Protein AF-A0A2G6IDC6-F1 (afdb_monomer_lite)

Secondary structure (DSSP, 8-state):
-PPSSS-EEEE-TTEEE-S-GGG----TTS--EE----S-SPPPPTTS--HHHHHHHHHHHTT--TGGG--TTSPTT-GGGS---EEEEEEES-HHHHHHHHHHHHHHHHHS--GGGTTS--TTTHHHHHHHHHHHTTT--S--GGGHHHHTTSEEE-SSHHHHHHHS-HHHHHHHHHHH-SHHHHHHHTTSHHHIIIIIT-HHHHHHHTS-TTS--SSHHHHHHHHHHTT----

Radius of gyration: 19.51 Å; chains: 1; bounding box: 49×38×52 Å

pLDDT: mean 95.71, std 2.71, range [77.38, 98.62]

Foldseek 3Di:
DDDWQAKDKDAPPLKFFLADPVQQDDPQLAKAAAPPDDCPDDDDDPPADAPLRQQVQLCVVVVFDQVVQADPVDDPSDNVRGAFHDVRMMIHRTPVLLVVQLVVSLCCCVPPNDPSCPPGDCPPPSSRSSVQSSSRVSVHHYDDPSCVCCPNRRMDNQPFLLLCLQAPDPSRVVRVLVVCPDPVNVVVQCVAPLSVCVRVVVVSVVSNVVDDRVDGDPDSVVSQVVCVVVVNGDD

Sequence (235 aa):
ALPEGVPFVFFDTDTVVTGPLSQVAFDFDRPSASMRRENTWPEIELYGPGYGEIWKSLYDKFGLDYAASLDLSQPDEYWQRYMYFNAGWFFGACPRAFGRRFLDYARAIDEDRPEPLICQQIYPWLDQIALPLVISSFGGGRPGPELDGLDGDITCHWRILPLAYARESDRVIKVIEQAAAPNRIKKILKEYEPMLRMIYQKRGRKVRALFDRNALPRRERMIRNRIKSEGFWMR

Structure (mmCIF, N/CA/C/O backbone):
data_AF-A0A2G6IDC6-F1
#
_entry.id   AF-A0A2G6IDC6-F1
#
loop_
_atom_site.group_PDB
_atom_site.id
_atom_site.type_symbol
_atom_site.label_atom_id
_atom_site.label_alt_id
_atom_site.label_comp_id
_atom_site.label_asym_id
_atom_site.label_entity_id
_atom_site.label_seq_id
_atom_site.pdbx_PDB_ins_code
_atom_site.Cartn_x
_atom_site.Cartn_y
_atom_site.Cartn_z
_atom_site.occupancy
_atom_site.B_iso_or_equiv
_atom_site.auth_seq_id
_atom_site.auth_comp_id
_atom_site.auth_asym_id
_atom_site.auth_atom_id
_atom_site.pdbx_PDB_model_num
ATOM 1 N N . ALA A 1 1 ? -19.301 7.005 -10.329 1.00 77.38 1 ALA A N 1
ATOM 2 C CA . ALA A 1 1 ? -19.084 6.640 -8.913 1.00 77.38 1 ALA A CA 1
ATOM 3 C C . ALA A 1 1 ? -19.071 5.120 -8.796 1.00 77.38 1 ALA A C 1
ATOM 5 O O . ALA A 1 1 ? -19.694 4.478 -9.635 1.00 77.38 1 ALA A O 1
ATOM 6 N N . LEU A 1 2 ? -18.350 4.555 -7.822 1.00 89.31 2 LEU A N 1
ATOM 7 C CA . LEU A 1 2 ? -18.349 3.106 -7.584 1.00 89.31 2 LEU A CA 1
ATOM 8 C C . LEU A 1 2 ? -19.718 2.635 -7.043 1.00 89.31 2 LEU A C 1
ATOM 10 O O . LEU A 1 2 ? -20.395 3.425 -6.376 1.00 89.31 2 LEU A O 1
ATOM 14 N N . PRO A 1 3 ? -20.134 1.390 -7.341 1.00 93.50 3 PRO A N 1
ATOM 15 C CA . PRO A 1 3 ? -21.414 0.827 -6.901 1.00 93.50 3 PRO A CA 1
ATOM 16 C C . PRO A 1 3 ? -21.541 0.752 -5.372 1.00 93.50 3 PRO A C 1
ATOM 18 O O . PRO A 1 3 ? -20.564 0.541 -4.660 1.00 93.50 3 PRO A O 1
ATOM 21 N N . GLU A 1 4 ? -22.755 0.935 -4.855 1.00 95.69 4 GLU A N 1
ATOM 22 C CA . GLU A 1 4 ? -23.049 0.813 -3.424 1.00 95.69 4 GLU A CA 1
ATOM 23 C C . GLU A 1 4 ? -23.405 -0.623 -3.046 1.00 95.69 4 GLU A C 1
ATOM 25 O O . GLU A 1 4 ? -24.049 -1.317 -3.826 1.00 95.69 4 GLU A O 1
ATOM 30 N N . GLY A 1 5 ? -23.019 -1.049 -1.841 1.00 95.25 5 GLY A N 1
ATOM 31 C CA . GLY A 1 5 ? -23.439 -2.333 -1.276 1.00 95.25 5 GLY A CA 1
ATOM 32 C C . GLY A 1 5 ? -22.874 -3.560 -1.989 1.00 95.25 5 GLY A C 1
ATOM 33 O O . GLY A 1 5 ? -23.382 -4.657 -1.779 1.00 95.25 5 GLY A O 1
ATOM 34 N N . VAL A 1 6 ? -21.855 -3.387 -2.836 1.00 97.00 6 VAL A N 1
ATOM 35 C CA . VAL A 1 6 ? -21.160 -4.505 -3.477 1.00 97.00 6 VAL A CA 1
ATOM 36 C C . VAL A 1 6 ? -19.729 -4.616 -2.956 1.00 97.00 6 VAL A C 1
ATOM 38 O O . VAL A 1 6 ? -19.055 -3.587 -2.824 1.00 97.00 6 VAL A O 1
ATOM 41 N N . PRO A 1 7 ? -19.243 -5.845 -2.714 1.00 97.56 7 PRO A N 1
ATOM 42 C CA . PRO A 1 7 ? -17.853 -6.089 -2.375 1.00 97.56 7 PRO A CA 1
ATOM 43 C C . PRO A 1 7 ? -16.879 -5.506 -3.395 1.00 97.56 7 PRO A C 1
ATOM 45 O O . PRO A 1 7 ? -17.145 -5.492 -4.601 1.00 97.56 7 PRO A O 1
ATOM 48 N N . PHE A 1 8 ? -15.725 -5.052 -2.918 1.00 97.62 8 PHE A N 1
ATOM 49 C CA . PHE A 1 8 ? -14.669 -4.529 -3.773 1.00 97.62 8 PHE A CA 1
ATOM 50 C C . PHE A 1 8 ? -13.291 -4.937 -3.270 1.00 97.62 8 PHE A C 1
ATOM 52 O O . PHE A 1 8 ? -13.080 -5.117 -2.074 1.00 97.62 8 PHE A O 1
ATOM 59 N N . VAL A 1 9 ? -12.342 -4.987 -4.200 1.00 97.50 9 VAL A N 1
ATOM 60 C CA . VAL A 1 9 ? -10.907 -5.036 -3.929 1.00 97.50 9 VAL A CA 1
ATOM 61 C C . VAL A 1 9 ? -10.243 -3.914 -4.722 1.00 97.50 9 VAL A C 1
ATOM 63 O O . VAL A 1 9 ? -10.551 -3.695 -5.896 1.00 97.50 9 VAL A O 1
ATOM 66 N N . PHE A 1 10 ? -9.374 -3.167 -4.060 1.00 97.56 10 PHE A N 1
ATOM 67 C CA . PHE A 1 10 ? -8.511 -2.161 -4.652 1.00 97.56 10 PHE A CA 1
ATOM 68 C C . PHE A 1 10 ? -7.118 -2.752 -4.860 1.00 97.56 10 PHE A C 1
ATOM 70 O O . PHE A 1 10 ? -6.603 -3.450 -3.989 1.00 97.56 10 PHE A O 1
ATOM 77 N N . PHE A 1 11 ? -6.510 -2.415 -5.993 1.00 97.38 11 PHE A N 1
ATOM 78 C CA . PHE A 1 11 ? -5.102 -2.647 -6.281 1.00 97.38 11 PHE A CA 1
ATOM 79 C C . PHE A 1 11 ? -4.503 -1.344 -6.795 1.00 97.38 11 PHE A C 1
ATOM 81 O O . PHE A 1 11 ? -5.104 -0.700 -7.662 1.00 97.38 11 PHE A O 1
ATOM 88 N N . ASP A 1 12 ? -3.326 -0.979 -6.297 1.00 95.56 12 ASP A N 1
ATOM 89 C CA . ASP A 1 12 ? -2.582 0.151 -6.842 1.00 95.56 12 ASP A CA 1
ATOM 90 C C . ASP A 1 12 ? -2.192 -0.131 -8.304 1.00 95.56 12 ASP A C 1
ATOM 92 O O . ASP A 1 12 ? -2.062 -1.277 -8.753 1.00 95.56 12 ASP A O 1
ATOM 96 N N . THR A 1 13 ? -2.049 0.938 -9.074 1.00 91.88 13 THR A N 1
ATOM 97 C CA . THR A 1 13 ? -1.815 0.945 -10.522 1.00 91.88 13 THR A CA 1
ATOM 98 C C . THR A 1 13 ? -0.531 0.233 -10.942 1.00 91.88 13 THR A C 1
ATOM 100 O O . THR A 1 13 ? -0.422 -0.257 -12.068 1.00 91.88 13 THR A O 1
ATOM 103 N N . ASP A 1 14 ? 0.429 0.129 -10.035 1.00 93.31 14 ASP A N 1
ATOM 104 C CA . ASP A 1 14 ? 1.684 -0.598 -10.161 1.00 93.31 14 ASP A CA 1
ATOM 105 C C . ASP A 1 14 ? 1.614 -2.011 -9.553 1.00 93.31 14 ASP A C 1
ATOM 107 O O . ASP A 1 14 ? 2.614 -2.580 -9.105 1.00 93.31 14 ASP A O 1
ATOM 111 N N . THR A 1 15 ? 0.432 -2.624 -9.609 1.00 96.69 15 THR A N 1
ATOM 112 C CA . THR A 1 15 ? 0.219 -4.039 -9.306 1.00 96.69 15 THR A CA 1
ATOM 113 C C . THR A 1 15 ? 0.084 -4.861 -10.582 1.00 96.69 15 THR A C 1
ATOM 115 O O . THR A 1 15 ? -0.609 -4.494 -11.530 1.00 96.69 15 THR A O 1
ATOM 118 N N . VAL A 1 16 ? 0.731 -6.026 -10.612 1.00 96.56 16 VAL A N 1
ATOM 119 C CA . VAL A 1 16 ? 0.528 -7.037 -11.654 1.00 96.56 16 VAL A CA 1
ATOM 120 C C . VAL A 1 16 ? -0.052 -8.316 -11.057 1.00 96.56 16 VAL A C 1
ATOM 122 O O . VAL A 1 16 ? 0.417 -8.802 -10.031 1.00 96.56 16 VAL A O 1
ATOM 125 N N . VAL A 1 17 ? -1.065 -8.876 -11.718 1.00 97.38 17 VAL A N 1
ATOM 126 C CA . VAL A 1 17 ? -1.714 -10.131 -11.315 1.00 97.38 17 VAL A CA 1
ATOM 127 C C . VAL A 1 17 ? -0.982 -11.306 -11.960 1.00 97.38 17 VAL A C 1
ATOM 129 O O . VAL A 1 17 ? -1.021 -11.485 -13.178 1.00 97.38 17 VAL A O 1
ATOM 132 N N . THR A 1 18 ? -0.281 -12.100 -11.156 1.00 96.94 18 THR A N 1
ATOM 133 C CA . THR A 1 18 ? 0.537 -13.238 -11.597 1.00 96.94 18 THR A CA 1
ATOM 134 C C . THR A 1 18 ? -0.131 -14.597 -11.418 1.00 96.94 18 THR A C 1
ATOM 136 O O . THR A 1 18 ? 0.269 -15.545 -12.108 1.00 96.94 18 THR A O 1
ATOM 139 N N . GLY A 1 19 ? -1.153 -14.679 -10.566 1.00 95.12 19 GLY A N 1
ATOM 140 C CA . GLY A 1 19 ? -1.934 -15.882 -10.281 1.00 95.12 19 GLY A CA 1
ATOM 141 C C . GLY A 1 19 ? -3.450 -15.662 -10.390 1.00 95.12 19 GLY A C 1
ATOM 142 O O . GLY A 1 19 ? -3.908 -14.573 -10.740 1.00 95.12 19 GLY A O 1
ATOM 143 N N . PRO A 1 20 ? -4.253 -16.707 -10.146 1.00 94.69 20 PRO A N 1
ATOM 144 C CA . PRO A 1 20 ? -5.707 -16.642 -10.255 1.00 94.69 20 PRO A CA 1
ATOM 145 C C . PRO A 1 20 ? -6.334 -15.924 -9.049 1.00 94.69 20 PRO A C 1
ATOM 147 O O . PRO A 1 20 ? -6.491 -16.510 -7.982 1.00 94.69 20 PRO A O 1
ATOM 150 N N . LEU A 1 21 ? -6.784 -14.679 -9.239 1.00 94.12 21 LEU A N 1
ATOM 151 C CA . LEU A 1 21 ? -7.512 -13.921 -8.203 1.00 94.12 21 LEU A CA 1
ATOM 152 C C . LEU A 1 21 ? -8.751 -14.655 -7.666 1.00 94.12 21 LEU A C 1
ATOM 154 O O . LEU A 1 21 ? -9.133 -14.450 -6.521 1.00 94.12 21 LEU A O 1
ATOM 158 N N . SER A 1 22 ? -9.357 -15.537 -8.465 1.00 94.19 22 SER A N 1
ATOM 159 C CA . SER A 1 22 ? -10.507 -16.352 -8.061 1.00 94.19 22 SER A CA 1
ATOM 160 C C . SER A 1 22 ? -10.201 -17.380 -6.965 1.00 94.19 22 SER A C 1
ATOM 162 O O . SER A 1 22 ? -11.131 -17.998 -6.462 1.00 94.19 22 SER A O 1
ATOM 164 N N . GLN A 1 23 ? -8.926 -17.619 -6.638 1.00 93.31 23 GLN A N 1
ATOM 165 C CA . GLN A 1 23 ? -8.518 -18.506 -5.542 1.00 93.31 23 GLN A CA 1
ATOM 166 C C . GLN A 1 23 ? -8.350 -17.769 -4.207 1.00 93.31 23 GLN A C 1
ATOM 168 O O . GLN A 1 23 ? -8.167 -18.422 -3.185 1.00 93.31 23 GLN A O 1
ATOM 173 N N . VAL A 1 24 ? -8.416 -16.433 -4.200 1.00 95.94 24 VAL A N 1
ATOM 174 C CA . VAL A 1 24 ? -8.324 -15.644 -2.968 1.00 95.94 24 VAL A CA 1
ATOM 175 C C . VAL A 1 24 ? -9.658 -15.716 -2.230 1.00 95.94 24 VAL A C 1
ATOM 177 O O . VAL A 1 24 ? -10.696 -15.325 -2.770 1.00 95.94 24 VAL A O 1
ATOM 180 N N . ALA A 1 25 ? -9.634 -16.210 -0.995 1.00 95.12 25 ALA A N 1
ATOM 181 C CA . ALA A 1 25 ? -10.825 -16.368 -0.168 1.00 95.12 25 ALA A CA 1
ATOM 182 C C . ALA A 1 25 ? -11.093 -15.089 0.640 1.00 95.12 25 ALA A C 1
ATOM 184 O O . ALA A 1 25 ? -10.804 -15.012 1.829 1.00 95.12 25 ALA A O 1
ATOM 185 N N . PHE A 1 26 ? -11.625 -14.065 -0.029 1.00 96.31 26 PHE A N 1
ATOM 186 C CA . PHE A 1 26 ? -11.990 -12.807 0.620 1.00 96.31 26 PHE A CA 1
ATOM 187 C C . PHE A 1 26 ? -13.183 -12.976 1.572 1.00 96.31 26 PHE A C 1
ATOM 189 O O . PHE A 1 26 ? -14.269 -13.370 1.143 1.00 96.31 26 PHE A O 1
ATOM 196 N N . ASP A 1 27 ? -13.009 -12.568 2.829 1.00 96.88 27 ASP A N 1
ATOM 197 C CA . ASP A 1 27 ? -14.105 -12.253 3.750 1.00 96.88 27 ASP A CA 1
ATOM 198 C C . ASP A 1 27 ? -14.355 -10.739 3.737 1.00 96.88 27 ASP A C 1
ATOM 200 O O . ASP A 1 27 ? -13.754 -9.985 4.498 1.00 96.88 27 ASP A O 1
ATOM 204 N N . PHE A 1 28 ? -15.222 -10.266 2.840 1.00 97.31 28 PHE A N 1
ATOM 205 C CA . PHE A 1 28 ? -15.446 -8.829 2.642 1.00 97.31 28 PHE A CA 1
ATOM 206 C C . PHE A 1 28 ? -16.084 -8.108 3.839 1.00 97.31 28 PHE A C 1
ATOM 208 O O . PHE A 1 28 ? -16.011 -6.874 3.888 1.00 97.31 28 PHE A O 1
ATOM 215 N N . ASP A 1 29 ? -16.653 -8.844 4.797 1.00 96.50 29 ASP A N 1
ATOM 216 C CA . ASP A 1 29 ? -17.183 -8.289 6.046 1.00 96.50 29 ASP A CA 1
ATOM 217 C C . ASP A 1 29 ? -16.066 -7.987 7.059 1.00 96.50 29 ASP A C 1
ATOM 219 O O . ASP A 1 29 ? -16.268 -7.219 7.999 1.00 96.50 29 ASP A O 1
ATOM 223 N N . ARG A 1 30 ? -14.858 -8.523 6.837 1.00 97.12 30 ARG A N 1
ATOM 224 C CA . ARG A 1 30 ? -13.649 -8.262 7.627 1.00 97.12 30 ARG A CA 1
ATOM 225 C C . ARG A 1 30 ? -12.563 -7.650 6.735 1.00 97.12 30 ARG A C 1
ATOM 227 O O . ARG A 1 30 ? -11.663 -8.357 6.279 1.00 97.12 30 ARG A O 1
ATOM 234 N N . PRO A 1 31 ? -12.618 -6.332 6.461 1.00 97.94 31 PRO A N 1
ATOM 235 C CA . PRO A 1 31 ? -11.682 -5.699 5.541 1.00 97.94 31 PRO A CA 1
ATOM 236 C C . PRO A 1 31 ? -10.230 -5.832 6.012 1.00 97.94 31 PRO A C 1
ATOM 238 O O . PRO A 1 31 ? -9.933 -5.862 7.208 1.00 97.94 31 PRO A O 1
ATOM 241 N N . SER A 1 32 ? -9.310 -5.879 5.054 1.00 98.06 32 SER A N 1
ATOM 242 C CA . SER A 1 32 ? -7.875 -5.938 5.316 1.00 98.06 32 SER A CA 1
ATOM 243 C C . SER A 1 32 ? -7.073 -5.273 4.196 1.00 98.06 32 SER A C 1
ATOM 245 O O . SER A 1 32 ? -7.646 -4.778 3.220 1.00 98.06 32 SER A O 1
ATOM 247 N N . ALA A 1 33 ? -5.752 -5.229 4.352 1.00 98.00 33 ALA A N 1
ATOM 248 C CA . ALA A 1 33 ? -4.828 -4.573 3.437 1.00 98.00 33 ALA A CA 1
ATOM 249 C C . ALA A 1 33 ? -3.433 -5.216 3.436 1.00 98.00 33 ALA A C 1
ATOM 251 O O . ALA A 1 33 ? -3.089 -6.012 4.314 1.00 98.00 33 ALA A O 1
ATOM 252 N N . SER A 1 34 ? -2.620 -4.814 2.457 1.00 97.12 34 SER A N 1
ATOM 253 C CA . SER A 1 34 ? -1.260 -5.315 2.248 1.00 97.12 34 SER A CA 1
ATOM 254 C C . SER A 1 34 ? -0.352 -5.130 3.465 1.00 97.12 34 SER A C 1
ATOM 256 O O . SER A 1 34 ? -0.165 -4.030 3.999 1.00 97.12 34 SER A O 1
ATOM 258 N N . MET A 1 35 ? 0.302 -6.225 3.842 1.00 95.56 35 MET A N 1
ATOM 259 C CA . MET A 1 35 ? 1.367 -6.292 4.839 1.00 95.56 35 MET A CA 1
ATOM 260 C C . MET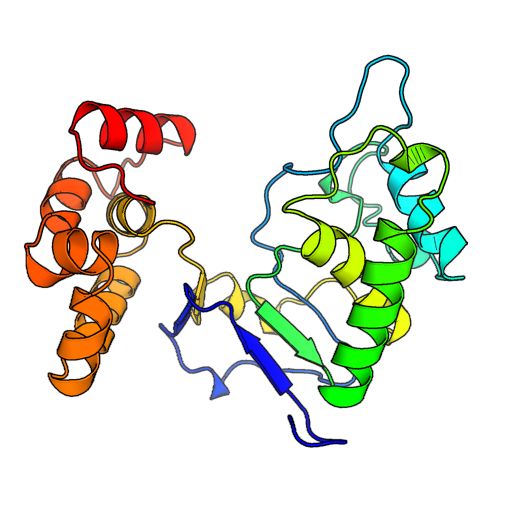 A 1 35 ? 2.760 -6.224 4.194 1.00 95.56 35 MET A C 1
ATOM 262 O O . MET A 1 35 ? 3.767 -6.298 4.900 1.00 95.56 35 MET A O 1
ATOM 266 N N . ARG A 1 36 ? 2.863 -6.015 2.872 1.00 93.00 36 ARG A N 1
ATOM 267 C CA . ARG A 1 36 ? 4.130 -5.774 2.158 1.00 93.00 36 ARG A CA 1
ATOM 268 C C . ARG A 1 36 ? 4.640 -4.349 2.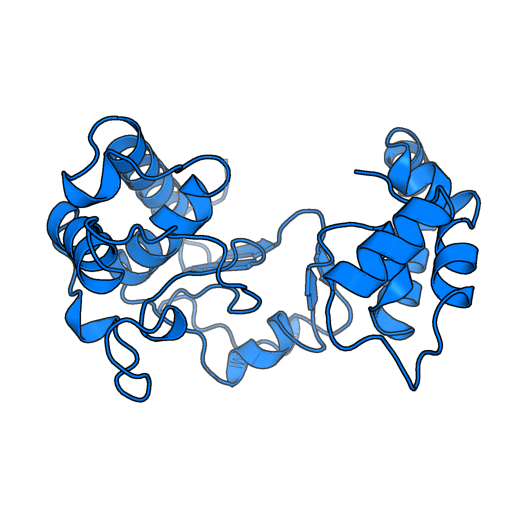402 1.00 93.00 36 ARG A C 1
ATOM 270 O O . ARG A 1 36 ? 4.659 -3.494 1.512 1.00 93.00 36 ARG A O 1
ATOM 277 N N . ARG A 1 37 ? 5.065 -4.097 3.639 1.00 91.19 37 ARG A N 1
ATOM 278 C CA . ARG A 1 37 ? 5.437 -2.789 4.200 1.00 91.19 37 ARG A CA 1
ATOM 279 C C . ARG A 1 37 ? 6.858 -2.767 4.765 1.00 91.19 37 ARG A C 1
ATOM 281 O O . ARG A 1 37 ? 7.443 -3.805 5.056 1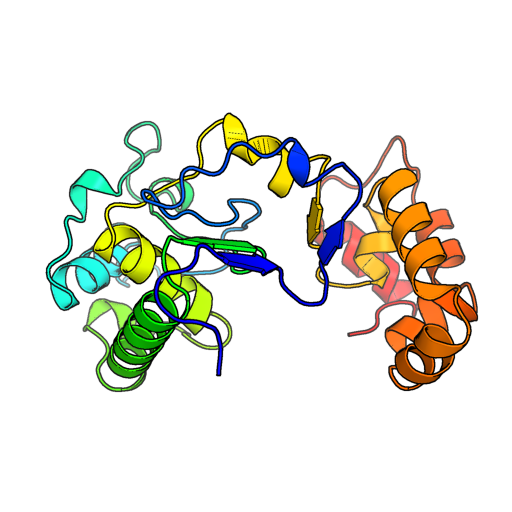.00 91.19 37 ARG A O 1
ATOM 288 N N . GLU A 1 38 ? 7.390 -1.567 4.940 1.00 90.62 38 GLU A N 1
ATOM 289 C CA . GLU A 1 38 ? 8.672 -1.309 5.605 1.00 90.62 38 GLU A CA 1
ATOM 290 C C . GLU A 1 38 ? 8.454 -0.277 6.718 1.00 90.62 38 GLU A C 1
ATOM 292 O O . GLU A 1 38 ? 7.383 0.322 6.793 1.00 90.62 38 GLU A O 1
ATOM 297 N N . ASN A 1 39 ? 9.455 -0.057 7.573 1.00 92.88 39 ASN A N 1
ATOM 298 C CA . ASN A 1 39 ? 9.386 0.966 8.617 1.00 92.88 39 ASN A CA 1
ATOM 299 C C . ASN A 1 39 ? 9.592 2.375 8.030 1.00 92.88 39 ASN A C 1
ATOM 301 O O . ASN A 1 39 ? 10.665 2.963 8.162 1.00 92.88 39 ASN A O 1
ATOM 305 N N . THR A 1 40 ? 8.605 2.855 7.277 1.00 91.38 40 THR A N 1
ATOM 306 C CA . THR A 1 40 ? 8.640 4.146 6.571 1.00 91.38 40 THR A CA 1
ATOM 307 C C . THR A 1 40 ? 7.962 5.277 7.331 1.00 91.38 40 THR A C 1
ATOM 309 O O . THR A 1 40 ? 8.221 6.438 7.024 1.00 91.38 40 THR A O 1
ATOM 312 N N . TRP A 1 41 ? 7.099 4.941 8.287 1.00 94.81 41 TRP A N 1
ATOM 313 C CA . TRP A 1 41 ? 6.374 5.867 9.147 1.00 94.81 41 TRP A CA 1
ATOM 314 C C . TRP A 1 41 ? 5.856 5.104 10.381 1.00 94.81 41 TRP A C 1
ATOM 316 O O . TRP A 1 41 ? 5.510 3.925 10.232 1.00 94.81 41 TRP A O 1
ATOM 326 N N . PRO A 1 42 ? 5.726 5.724 11.568 1.00 95.25 42 PRO A N 1
ATOM 327 C CA . PRO A 1 42 ? 6.223 7.047 11.975 1.00 95.25 42 PRO A CA 1
ATOM 328 C C . PRO A 1 42 ? 7.753 7.153 12.019 1.00 95.25 42 PRO A C 1
ATOM 330 O O . PRO A 1 42 ? 8.451 6.143 12.094 1.00 95.25 42 PRO A O 1
ATOM 333 N N . GLU A 1 43 ? 8.274 8.380 12.012 1.00 93.25 43 GLU A N 1
ATOM 334 C CA . GLU A 1 43 ? 9.689 8.649 12.300 1.00 93.25 43 GLU A CA 1
ATOM 335 C C . GLU A 1 43 ? 9.834 9.049 13.774 1.00 93.25 43 GLU A C 1
ATOM 337 O O . GLU A 1 43 ? 9.245 10.035 14.213 1.00 93.25 43 GLU A O 1
ATOM 342 N N . ILE A 1 44 ? 10.578 8.257 14.551 1.00 93.88 44 ILE A N 1
ATOM 343 C CA . ILE A 1 44 ? 10.727 8.462 15.999 1.00 93.88 44 ILE A CA 1
ATOM 344 C C . ILE A 1 44 ? 11.939 9.341 16.301 1.00 93.88 44 ILE A C 1
ATOM 346 O O . ILE A 1 44 ? 13.050 9.069 15.840 1.00 93.88 44 ILE A O 1
ATOM 350 N N . GLU A 1 45 ? 11.727 10.356 17.136 1.00 89.31 45 GLU A N 1
ATOM 351 C CA . GLU A 1 45 ? 12.763 11.251 17.655 1.00 89.31 45 GLU A CA 1
ATOM 352 C C . GLU A 1 45 ? 13.144 10.882 19.097 1.00 89.31 45 GLU A C 1
ATOM 354 O O . GLU A 1 45 ? 12.338 10.330 19.840 1.00 89.31 45 GLU A O 1
ATOM 359 N N . LEU A 1 46 ? 14.364 11.225 19.528 1.00 88.75 46 LEU A N 1
ATOM 360 C CA . LEU A 1 46 ? 14.908 10.818 20.836 1.00 88.75 46 LEU A CA 1
ATOM 361 C C . LEU A 1 46 ? 14.062 11.269 22.044 1.00 88.75 46 LEU A C 1
ATOM 363 O O . LEU A 1 46 ? 14.023 10.570 23.053 1.00 88.75 46 LEU A O 1
ATOM 367 N N . TYR A 1 47 ? 13.420 12.433 21.945 1.00 88.44 47 TYR A N 1
ATOM 368 C CA . TYR A 1 47 ? 12.560 13.010 22.988 1.00 88.44 47 TYR A CA 1
ATOM 369 C C . TYR A 1 47 ? 11.121 13.219 22.504 1.00 88.44 47 TYR A C 1
ATOM 371 O O . TYR A 1 47 ? 10.359 13.955 23.128 1.00 88.44 47 TYR A O 1
ATOM 379 N N . GLY A 1 48 ? 10.786 12.628 21.358 1.00 91.62 48 GLY A N 1
ATOM 380 C CA . GLY A 1 48 ? 9.458 12.702 20.775 1.00 91.62 48 GLY A CA 1
ATOM 381 C C . GLY A 1 48 ? 8.549 11.585 21.284 1.00 91.62 48 GLY A C 1
ATOM 382 O O . GLY A 1 48 ? 8.986 10.714 22.043 1.00 91.62 48 GLY A O 1
ATOM 383 N N . PRO A 1 49 ? 7.288 11.591 20.837 1.00 95.75 49 PRO A N 1
ATOM 384 C CA . PRO A 1 49 ? 6.362 10.515 21.134 1.00 95.75 49 PRO A CA 1
ATOM 385 C C . PRO A 1 49 ? 6.850 9.197 20.527 1.00 95.75 49 PRO A C 1
ATOM 387 O O . PRO A 1 49 ? 7.393 9.155 19.417 1.00 95.75 49 PRO A O 1
ATOM 390 N N . GLY A 1 50 ? 6.634 8.113 21.269 1.00 96.31 50 GLY A N 1
ATOM 391 C CA . GLY A 1 50 ? 6.913 6.754 20.810 1.00 96.31 50 GLY A CA 1
ATOM 392 C C . GLY A 1 50 ? 5.912 6.273 19.758 1.00 96.31 50 GLY A C 1
ATOM 393 O O . GLY A 1 50 ? 4.867 6.889 19.531 1.00 96.31 50 GLY A O 1
ATOM 394 N N . TYR A 1 51 ? 6.179 5.122 19.142 1.00 97.19 51 TYR A N 1
ATOM 395 C CA . TYR A 1 51 ? 5.254 4.518 18.180 1.00 97.19 51 TYR A CA 1
ATOM 396 C C . TYR A 1 51 ? 3.873 4.283 18.800 1.00 97.19 51 TYR A C 1
ATOM 398 O O . TYR A 1 51 ? 2.855 4.561 18.163 1.00 97.19 51 TYR A O 1
ATOM 406 N N . GLY A 1 52 ? 3.829 3.778 20.034 1.00 97.25 52 GLY A N 1
ATOM 407 C CA . GLY A 1 52 ? 2.584 3.468 20.723 1.00 97.25 52 GLY A CA 1
ATOM 408 C C . GLY A 1 52 ? 1.768 4.709 21.036 1.00 97.25 52 GLY A C 1
ATOM 409 O O . GLY A 1 52 ? 0.555 4.699 20.862 1.00 97.25 52 GLY A O 1
ATOM 410 N N . GLU A 1 53 ? 2.420 5.801 21.424 1.00 97.50 53 GLU A N 1
ATOM 411 C CA . GLU A 1 53 ? 1.757 7.079 21.681 1.00 97.50 53 GLU A CA 1
ATOM 412 C C . GLU A 1 53 ? 1.156 7.669 20.398 1.00 97.50 53 GLU A C 1
ATOM 414 O O . GLU A 1 53 ? -0.018 8.047 20.375 1.00 97.50 53 GLU A O 1
ATOM 419 N N . ILE A 1 54 ? 1.924 7.657 19.303 1.00 97.62 54 ILE A N 1
ATOM 420 C CA . ILE A 1 54 ? 1.476 8.120 17.984 1.00 97.62 54 ILE A CA 1
ATOM 421 C C . ILE A 1 54 ? 0.256 7.316 17.530 1.00 97.62 54 ILE A C 1
ATOM 423 O O . ILE A 1 54 ? -0.798 7.893 17.252 1.00 97.62 54 ILE A O 1
ATOM 427 N N . TRP A 1 55 ? 0.355 5.984 17.497 1.00 98.00 55 TRP A N 1
ATOM 428 C CA . TRP A 1 55 ? -0.752 5.138 17.053 1.00 98.00 55 TRP A CA 1
ATOM 429 C C . TRP A 1 55 ? -1.953 5.214 17.990 1.00 98.00 55 TRP A C 1
ATOM 431 O O . TRP A 1 55 ? -3.074 5.362 17.511 1.00 98.00 55 TRP A O 1
ATOM 441 N N . LYS A 1 56 ? -1.755 5.181 19.310 1.00 98.31 56 LYS A N 1
ATOM 442 C CA . LYS A 1 56 ? -2.862 5.298 20.262 1.00 98.31 56 LYS A CA 1
ATOM 443 C C . LYS A 1 56 ? -3.614 6.615 20.083 1.00 98.31 56 LYS A C 1
ATOM 445 O O . LYS A 1 56 ? -4.838 6.591 20.046 1.00 98.31 56 LYS A O 1
ATOM 450 N N . SER A 1 57 ? -2.910 7.733 19.895 1.00 98.12 57 SER A N 1
ATOM 451 C CA . SER A 1 57 ? -3.551 9.042 19.703 1.00 98.12 57 SER A CA 1
ATOM 452 C C . SER A 1 57 ? -4.467 9.088 18.472 1.00 98.12 57 SER A C 1
ATOM 454 O O . SER A 1 57 ? -5.531 9.706 18.512 1.00 98.12 57 SER A O 1
ATOM 456 N N . LEU A 1 58 ? -4.105 8.374 17.399 1.00 98.19 58 LEU A N 1
ATOM 457 C CA . LEU A 1 58 ? -4.950 8.212 16.216 1.00 98.19 58 LEU A CA 1
ATOM 458 C C . LEU A 1 58 ? -6.202 7.379 16.514 1.00 98.19 58 LEU A C 1
ATOM 460 O O . LEU A 1 58 ? -7.298 7.768 16.119 1.00 98.19 58 LEU A O 1
ATOM 464 N N . TYR A 1 59 ? -6.063 6.251 17.213 1.00 98.56 59 TYR A N 1
ATOM 465 C CA . TYR A 1 59 ? -7.211 5.413 17.581 1.00 98.56 59 TYR A CA 1
ATOM 466 C C . TYR A 1 59 ? -8.155 6.143 18.544 1.00 98.56 59 TYR A C 1
ATOM 468 O O . TYR A 1 59 ? -9.367 6.130 18.328 1.00 98.56 59 TYR A O 1
ATOM 476 N N . ASP A 1 60 ? -7.607 6.846 19.539 1.00 98.38 60 ASP A N 1
ATOM 477 C CA . ASP A 1 60 ? -8.369 7.663 20.486 1.00 98.38 60 ASP A CA 1
ATOM 478 C C . ASP A 1 60 ? -9.169 8.755 19.754 1.00 98.38 60 ASP A C 1
ATOM 480 O O . ASP A 1 60 ? -10.360 8.919 20.023 1.00 98.38 60 ASP A O 1
ATOM 484 N N . LYS A 1 61 ? -8.560 9.450 18.775 1.00 98.00 61 LYS A N 1
ATOM 485 C CA . LYS A 1 61 ? -9.226 10.503 17.979 1.00 98.00 61 LYS A CA 1
ATOM 486 C C . LYS A 1 61 ? -10.505 10.009 17.297 1.00 98.00 61 LYS A C 1
ATOM 488 O O . LYS A 1 61 ? -11.461 10.770 17.171 1.00 98.00 61 LYS A O 1
ATOM 493 N N . PHE A 1 62 ? -10.530 8.752 16.857 1.00 98.19 62 PHE A N 1
ATOM 494 C CA . PHE A 1 62 ? -11.671 8.163 16.151 1.00 98.19 62 PHE A CA 1
ATOM 495 C C . PHE A 1 62 ? -12.525 7.229 17.021 1.00 98.19 62 PHE A C 1
ATOM 497 O O . PHE A 1 62 ? -13.457 6.614 16.501 1.00 98.19 62 PHE A O 1
ATOM 504 N N . GLY A 1 63 ? -12.239 7.128 18.325 1.00 97.94 63 GLY A N 1
ATOM 505 C CA . GLY A 1 63 ? -12.972 6.264 19.255 1.00 97.94 63 GLY A CA 1
ATOM 506 C C . GLY A 1 63 ? -12.842 4.771 18.936 1.00 97.94 63 GLY A C 1
ATOM 507 O O . GLY A 1 63 ? -13.805 4.023 19.094 1.00 97.94 63 GLY A O 1
ATOM 508 N N . LEU A 1 64 ? -11.681 4.346 18.434 1.00 98.44 64 LEU A N 1
ATOM 509 C CA . LEU A 1 64 ? -11.401 2.970 18.021 1.00 98.44 64 LEU A CA 1
ATOM 510 C C . LEU A 1 64 ? -10.677 2.184 19.123 1.00 98.44 64 LEU A C 1
ATOM 512 O O . LEU A 1 64 ? -9.943 2.749 19.932 1.00 98.44 64 LEU A O 1
ATOM 516 N N . ASP A 1 65 ? -10.830 0.857 19.119 1.00 97.81 65 ASP A N 1
ATOM 517 C CA . ASP A 1 65 ? -10.132 -0.026 20.059 1.00 97.81 65 ASP A CA 1
ATOM 518 C C . ASP A 1 65 ? -8.661 -0.219 19.653 1.00 97.81 65 ASP A C 1
ATOM 520 O O . ASP A 1 65 ? -8.310 -1.067 18.828 1.00 97.81 65 ASP A O 1
ATOM 524 N N . TYR A 1 66 ? -7.789 0.592 20.249 1.00 98.00 66 TYR A N 1
ATOM 525 C CA . TYR A 1 66 ? -6.344 0.505 20.065 1.00 98.00 66 TYR A CA 1
ATOM 526 C C . TYR A 1 66 ? -5.767 -0.840 20.521 1.00 98.00 66 TYR A C 1
ATOM 528 O O . TYR A 1 66 ? -4.908 -1.397 19.836 1.00 98.00 66 TYR A O 1
ATOM 536 N N . ALA A 1 67 ? -6.232 -1.383 21.650 1.00 97.62 67 ALA A N 1
ATOM 537 C CA . ALA A 1 67 ? -5.662 -2.593 22.237 1.00 97.62 67 ALA A CA 1
ATOM 538 C C . ALA A 1 67 ? -5.909 -3.813 21.340 1.00 97.62 67 ALA A C 1
ATOM 540 O O . ALA A 1 67 ? -4.993 -4.609 21.124 1.00 97.62 67 ALA A O 1
ATOM 541 N N . ALA A 1 68 ? -7.102 -3.908 20.745 1.00 96.44 68 ALA A N 1
ATOM 542 C CA . ALA A 1 68 ? -7.439 -4.948 19.773 1.00 96.44 68 ALA A CA 1
ATOM 543 C C . ALA A 1 68 ? -6.587 -4.894 18.488 1.00 96.44 68 ALA A C 1
ATOM 545 O O . ALA A 1 68 ? -6.479 -5.892 17.775 1.00 96.44 68 ALA A O 1
ATOM 546 N N . SER A 1 69 ? -5.959 -3.753 18.186 1.00 96.50 69 SER A N 1
ATOM 547 C CA . SER A 1 69 ? -5.130 -3.577 16.989 1.00 96.50 69 SER A CA 1
ATOM 548 C C . SER A 1 69 ? -3.678 -4.058 17.146 1.00 96.50 69 SER A C 1
ATOM 550 O O . SER A 1 69 ? -2.958 -4.169 16.147 1.00 96.50 69 SER A O 1
ATOM 552 N N . LEU A 1 70 ? -3.215 -4.338 18.367 1.00 97.81 70 LEU A N 1
ATOM 553 C CA . LEU A 1 70 ? -1.809 -4.638 18.652 1.00 97.81 70 LEU A CA 1
ATOM 554 C C . LEU A 1 70 ? -1.431 -6.088 18.322 1.00 97.81 70 LEU A C 1
ATOM 556 O O . LEU A 1 70 ? -2.170 -7.025 18.608 1.00 97.81 70 LEU A O 1
ATOM 560 N N . ASP A 1 71 ? -0.230 -6.282 17.775 1.00 97.06 71 ASP A N 1
ATOM 561 C CA . ASP A 1 71 ? 0.422 -7.593 17.729 1.00 97.06 71 ASP A CA 1
ATOM 562 C C . ASP A 1 71 ? 1.292 -7.772 18.981 1.00 97.06 71 ASP A C 1
ATOM 564 O O . ASP A 1 71 ? 2.423 -7.290 19.055 1.00 97.06 71 ASP A O 1
ATOM 568 N N . LEU A 1 72 ? 0.750 -8.465 19.985 1.00 97.44 72 LEU A N 1
ATOM 569 C CA . LEU A 1 72 ? 1.409 -8.648 21.280 1.00 97.44 72 LEU A CA 1
ATOM 570 C C . LEU A 1 72 ? 2.600 -9.616 21.244 1.00 97.44 72 LEU A C 1
ATOM 572 O O . LEU A 1 72 ? 3.325 -9.699 22.235 1.00 97.44 72 LEU A O 1
ATOM 576 N N . SER A 1 73 ? 2.827 -10.316 20.127 1.00 97.44 73 SER A N 1
ATOM 577 C CA . SER A 1 73 ? 4.036 -11.128 19.933 1.00 97.44 73 SER A CA 1
ATOM 578 C C . SER A 1 73 ? 5.277 -10.272 19.670 1.00 97.44 73 SER A C 1
ATOM 580 O O . SER A 1 73 ? 6.403 -10.731 19.860 1.00 97.44 73 SER A O 1
ATOM 582 N N . GLN A 1 74 ? 5.070 -9.017 19.270 1.00 97.81 74 GLN A N 1
ATOM 583 C CA . GLN A 1 74 ? 6.126 -8.048 19.034 1.00 97.81 74 GLN A CA 1
ATOM 584 C C . GLN A 1 74 ? 6.431 -7.238 20.300 1.00 97.81 74 GLN A C 1
ATOM 586 O O . GLN A 1 74 ? 5.498 -6.873 21.023 1.00 97.81 74 GLN A O 1
ATOM 591 N N . PRO A 1 75 ? 7.706 -6.893 20.561 1.00 97.38 75 PRO A N 1
ATOM 592 C CA . PRO A 1 75 ? 8.075 -6.028 21.675 1.00 97.38 75 PRO A CA 1
ATOM 593 C C . PRO A 1 75 ? 7.356 -4.681 21.623 1.00 97.38 75 PRO A C 1
ATOM 595 O O . PRO A 1 75 ? 7.044 -4.172 20.543 1.00 97.38 75 PRO A O 1
ATOM 598 N N . ASP A 1 76 ? 7.132 -4.095 22.795 1.00 96.94 76 ASP A N 1
ATOM 599 C CA . ASP A 1 76 ? 6.683 -2.709 22.883 1.00 96.94 76 ASP A CA 1
ATOM 600 C C . ASP A 1 76 ? 7.662 -1.775 22.157 1.00 96.94 76 ASP A C 1
ATOM 602 O O . ASP A 1 76 ? 8.862 -2.055 22.093 1.00 96.94 76 ASP A O 1
ATOM 606 N N . GLU A 1 77 ? 7.139 -0.711 21.547 1.00 96.12 77 GLU A N 1
ATOM 607 C CA . GLU A 1 77 ? 7.914 0.235 20.726 1.00 96.12 77 GLU A CA 1
ATOM 608 C C . GLU A 1 77 ? 8.617 -0.356 19.490 1.00 96.12 77 GLU A C 1
ATOM 610 O O . GLU A 1 77 ? 9.436 0.300 18.843 1.00 96.12 77 GLU A O 1
ATOM 615 N N . TYR A 1 78 ? 8.238 -1.566 19.071 1.00 96.56 78 TYR A N 1
ATOM 616 C CA . TYR A 1 78 ? 8.620 -2.103 17.769 1.00 96.56 78 TYR A CA 1
ATOM 617 C C . TYR A 1 78 ? 7.559 -1.801 16.706 1.00 96.56 78 TYR A C 1
ATOM 619 O O . TYR A 1 78 ? 6.398 -2.168 16.855 1.00 96.56 78 TYR A O 1
ATOM 627 N N . TRP A 1 79 ? 7.951 -1.191 15.583 1.00 95.38 79 TRP A N 1
ATOM 628 C CA . TRP A 1 79 ? 7.021 -0.707 14.549 1.00 95.38 79 TRP A CA 1
ATOM 629 C C . TRP A 1 79 ? 6.025 -1.768 14.030 1.00 95.38 79 TRP A C 1
ATOM 631 O O . TRP A 1 79 ? 4.890 -1.433 13.697 1.00 95.38 79 TRP A O 1
ATOM 641 N N . GLN A 1 80 ? 6.404 -3.056 13.986 1.00 95.81 80 GLN A N 1
ATOM 642 C CA . GLN A 1 80 ? 5.510 -4.129 13.517 1.00 95.81 80 GLN A CA 1
ATOM 643 C C . GLN A 1 80 ? 4.374 -4.457 14.496 1.00 95.81 80 GLN A C 1
ATOM 645 O O . GLN A 1 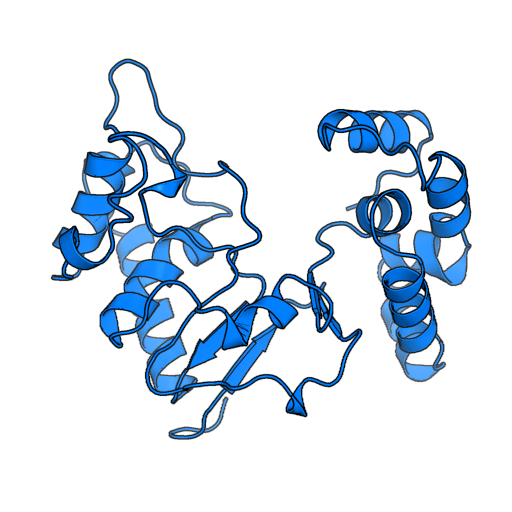80 ? 3.345 -4.983 14.059 1.00 95.81 80 GLN A O 1
ATOM 650 N N . ARG A 1 81 ? 4.528 -4.107 15.783 1.00 97.44 81 ARG A N 1
ATOM 651 C CA . ARG A 1 81 ? 3.489 -4.234 16.818 1.00 97.44 81 ARG A CA 1
ATOM 652 C C . ARG A 1 81 ? 2.225 -3.474 16.438 1.00 97.44 81 ARG A C 1
ATOM 654 O O . ARG A 1 81 ? 1.115 -3.928 16.715 1.00 97.44 81 ARG A O 1
ATOM 661 N N . TYR A 1 82 ? 2.391 -2.350 15.753 1.00 97.19 82 TYR A N 1
ATOM 662 C CA . TYR A 1 82 ? 1.312 -1.447 15.391 1.00 97.19 82 TYR A CA 1
ATOM 663 C C . TYR A 1 82 ? 0.748 -1.758 14.000 1.00 97.19 82 TYR A C 1
ATOM 665 O O . TYR A 1 82 ? 1.405 -2.330 13.118 1.00 97.19 82 TYR A O 1
ATOM 673 N N . MET A 1 83 ? -0.532 -1.447 13.814 1.00 94.69 83 MET A N 1
ATOM 674 C CA . MET A 1 83 ? -1.243 -1.735 12.575 1.00 94.69 83 MET A CA 1
ATOM 675 C C . MET A 1 83 ? -0.975 -0.625 11.553 1.00 94.69 83 MET A C 1
ATOM 677 O O . MET A 1 83 ? -1.585 0.432 11.618 1.00 94.69 83 MET A O 1
ATOM 681 N N . TYR A 1 84 ? -0.064 -0.875 10.610 1.00 94.94 84 TYR A N 1
ATOM 682 C CA . TYR A 1 84 ? 0.377 0.101 9.606 1.00 94.94 84 TYR A CA 1
ATOM 683 C C . TYR A 1 84 ? 0.397 -0.520 8.209 1.00 94.94 84 TYR A C 1
ATOM 685 O O . TYR A 1 84 ? 1.278 -1.305 7.945 1.00 94.94 84 TYR A O 1
ATOM 693 N N . PHE A 1 85 ? -0.518 -0.277 7.283 1.00 95.50 85 PHE A N 1
ATOM 694 C CA . PHE A 1 85 ? -0.526 -1.053 6.025 1.00 95.50 85 PHE A CA 1
ATOM 695 C C . PHE A 1 85 ? 0.275 -0.404 4.892 1.00 95.50 85 PHE A C 1
ATOM 697 O O . PHE A 1 85 ? 0.481 0.805 4.862 1.00 95.50 85 PHE A O 1
ATOM 704 N N . ASN A 1 86 ? 0.687 -1.213 3.913 1.00 90.12 86 ASN A N 1
ATOM 705 C CA . ASN A 1 86 ? 0.970 -0.688 2.582 1.00 90.12 86 ASN A CA 1
ATOM 706 C C . ASN A 1 86 ? -0.373 -0.502 1.851 1.00 90.12 86 ASN A C 1
ATOM 708 O O . ASN A 1 86 ? -1.204 -1.404 1.860 1.00 90.12 86 ASN A O 1
ATOM 712 N N . ALA A 1 87 ? -0.590 0.634 1.190 1.00 89.69 87 ALA A N 1
ATOM 713 C CA . ALA A 1 87 ? -1.835 0.898 0.458 1.00 89.69 87 ALA A CA 1
ATOM 714 C C . ALA A 1 87 ? -1.900 0.232 -0.939 1.00 89.69 87 ALA A C 1
ATOM 716 O O . ALA A 1 87 ? -2.703 0.627 -1.776 1.00 89.69 87 ALA A O 1
ATOM 717 N N . GLY A 1 88 ? -1.071 -0.784 -1.204 1.00 94.25 88 GLY A N 1
ATOM 718 C CA . GLY A 1 88 ? -0.976 -1.467 -2.498 1.00 94.25 88 GLY A CA 1
ATOM 719 C C . GLY A 1 88 ? -2.180 -2.339 -2.841 1.00 94.25 88 GLY A C 1
ATOM 720 O O . GLY A 1 88 ? -2.534 -2.475 -4.008 1.00 94.25 88 GLY A O 1
ATOM 721 N N . TRP A 1 89 ? -2.830 -2.914 -1.831 1.00 97.69 89 TRP A N 1
ATOM 722 C CA . TRP A 1 89 ? -4.154 -3.509 -1.969 1.00 97.69 89 TRP A CA 1
ATOM 723 C C . TRP A 1 89 ? -4.921 -3.397 -0.655 1.00 97.69 89 TRP A C 1
ATOM 725 O O . TRP A 1 89 ? -4.329 -3.405 0.426 1.00 97.69 89 TRP A O 1
ATOM 735 N N . PHE A 1 90 ? -6.242 -3.292 -0.762 1.00 98.12 90 PHE A N 1
ATOM 736 C CA . PHE A 1 90 ? -7.191 -3.380 0.349 1.00 98.12 90 PHE A CA 1
ATOM 737 C C . PHE A 1 90 ? -8.575 -3.745 -0.189 1.00 98.12 90 PHE A C 1
ATOM 739 O O . PHE A 1 90 ? -8.839 -3.595 -1.381 1.00 98.12 90 PHE A O 1
ATOM 746 N N . PHE A 1 91 ? -9.474 -4.231 0.657 1.00 98.25 91 PHE A N 1
ATOM 747 C CA . PHE A 1 91 ? -10.815 -4.645 0.231 1.00 98.25 91 PHE A CA 1
ATOM 748 C C . PHE A 1 91 ? -11.864 -4.356 1.304 1.00 98.25 91 PHE A C 1
ATOM 750 O O . PHE A 1 91 ? -11.528 -4.038 2.442 1.00 98.25 91 PHE A O 1
ATOM 757 N N . GLY A 1 92 ? -13.140 -4.480 0.943 1.00 97.94 92 GLY A N 1
ATOM 758 C CA . GLY A 1 92 ? -14.248 -4.413 1.894 1.00 97.94 92 GLY A CA 1
ATOM 759 C C . GLY A 1 92 ? -15.616 -4.623 1.246 1.00 97.94 92 GLY A C 1
ATOM 760 O O . GLY A 1 92 ? -15.731 -4.761 0.027 1.00 97.94 92 GLY A O 1
ATOM 761 N N . ALA A 1 93 ? -16.664 -4.618 2.067 1.00 98.00 93 ALA A N 1
ATOM 762 C CA . ALA A 1 93 ? -18.034 -4.922 1.649 1.00 98.00 93 ALA A CA 1
ATOM 763 C C . ALA A 1 93 ? -18.713 -3.841 0.786 1.00 98.00 93 ALA A C 1
ATOM 765 O O . ALA A 1 93 ? -19.667 -4.138 0.072 1.00 98.00 93 ALA A O 1
ATOM 766 N N . CYS A 1 94 ? -18.274 -2.577 0.856 1.00 97.94 94 CYS A N 1
ATOM 767 C CA . CYS A 1 94 ? -18.896 -1.481 0.105 1.00 97.94 94 CYS A CA 1
ATOM 768 C C . CYS A 1 94 ? -17.899 -0.346 -0.191 1.00 97.94 94 CYS A C 1
ATOM 770 O O . CYS A 1 94 ? -17.474 0.345 0.742 1.00 97.94 94 CYS A O 1
ATOM 772 N N . PRO A 1 95 ? -17.570 -0.058 -1.466 1.00 97.50 95 PRO A N 1
ATOM 773 C CA . PRO A 1 95 ? -16.572 0.955 -1.804 1.00 97.50 95 PRO A CA 1
ATOM 774 C C . PRO A 1 95 ? -17.046 2.378 -1.494 1.00 97.50 95 PRO A C 1
ATOM 776 O O . PRO A 1 95 ? -16.226 3.245 -1.205 1.00 97.50 95 PRO A O 1
ATOM 779 N N . ARG A 1 96 ? -18.361 2.646 -1.515 1.00 97.25 96 ARG A N 1
ATOM 780 C CA . ARG A 1 96 ? -18.897 3.967 -1.143 1.00 97.25 96 ARG A CA 1
ATOM 781 C C . ARG A 1 96 ? -18.750 4.244 0.350 1.00 97.25 96 ARG A C 1
ATOM 783 O O . ARG A 1 96 ? -18.302 5.328 0.715 1.00 97.25 96 ARG A O 1
ATOM 790 N N . ALA A 1 97 ? -19.115 3.279 1.196 1.00 97.88 97 ALA A N 1
ATOM 791 C CA . ALA A 1 97 ? -18.981 3.411 2.644 1.00 97.88 97 ALA A CA 1
ATOM 792 C C . ALA A 1 97 ? -17.504 3.503 3.042 1.00 97.88 97 ALA A C 1
ATOM 794 O O . ALA A 1 97 ? -17.125 4.404 3.791 1.00 97.88 97 ALA A O 1
ATOM 795 N N . PHE A 1 98 ? -16.671 2.628 2.467 1.00 98.25 98 PHE A N 1
ATOM 796 C CA . PHE A 1 98 ? -15.233 2.620 2.703 1.00 98.25 98 PHE A CA 1
ATOM 797 C C . PHE A 1 98 ? -14.587 3.935 2.262 1.00 98.25 98 PHE A C 1
ATOM 799 O O . PHE A 1 98 ? -13.921 4.584 3.059 1.00 98.25 98 PHE A O 1
ATOM 806 N N . GLY A 1 99 ? -14.850 4.386 1.032 1.00 97.56 99 GLY A N 1
ATOM 807 C CA . GLY A 1 99 ? -14.295 5.630 0.498 1.00 97.56 99 GLY A CA 1
ATOM 808 C C . GLY A 1 99 ? -14.737 6.878 1.264 1.00 97.56 99 GLY A C 1
ATOM 809 O O . GLY A 1 99 ? -13.927 7.777 1.470 1.00 97.56 99 GLY A O 1
ATOM 810 N N . ARG A 1 100 ? -15.990 6.929 1.741 1.00 98.00 100 ARG A N 1
ATOM 811 C CA . ARG A 1 100 ? -16.464 8.026 2.598 1.00 98.00 100 ARG A CA 1
ATOM 812 C C . ARG A 1 100 ? -15.718 8.050 3.930 1.00 98.00 100 ARG A C 1
ATOM 814 O O . ARG A 1 100 ? -15.170 9.084 4.282 1.00 98.00 100 ARG A O 1
ATOM 821 N N . ARG A 1 101 ? -15.637 6.907 4.622 1.00 98.44 101 ARG A N 1
ATOM 822 C CA . ARG A 1 101 ? -14.904 6.785 5.892 1.00 98.44 101 ARG A CA 1
ATOM 823 C C . ARG A 1 101 ? -13.429 7.147 5.725 1.00 98.44 101 ARG A C 1
ATOM 825 O O . ARG A 1 101 ? -12.882 7.855 6.560 1.00 98.44 101 ARG A O 1
ATOM 832 N N . PHE A 1 102 ? -12.818 6.701 4.630 1.00 98.12 102 PHE A N 1
ATOM 833 C CA . PHE A 1 102 ? -11.439 7.028 4.290 1.00 98.12 102 PHE A CA 1
ATOM 834 C C . PHE A 1 102 ? -11.255 8.534 4.119 1.00 98.12 102 PHE A C 1
ATOM 836 O O . PHE A 1 102 ? -10.392 9.111 4.773 1.00 98.12 102 PHE A O 1
ATOM 843 N N . LEU A 1 103 ? -12.085 9.184 3.298 1.00 98.06 103 LEU A N 1
ATOM 844 C CA . LEU A 1 103 ? -12.017 10.630 3.097 1.00 98.06 103 LEU A CA 1
ATOM 845 C C . LEU A 1 103 ? -12.204 11.398 4.411 1.00 98.06 103 LEU A C 1
ATOM 847 O O . LEU A 1 103 ? -11.435 12.316 4.684 1.00 98.06 103 LEU A O 1
ATOM 851 N N . ASP A 1 104 ? -13.199 11.012 5.211 1.00 98.44 104 ASP A N 1
ATOM 852 C CA . ASP A 1 104 ? -13.510 11.654 6.488 1.00 98.44 104 ASP A CA 1
ATOM 853 C C . ASP A 1 104 ? -12.314 11.552 7.455 1.00 98.44 104 ASP A C 1
ATOM 855 O O . ASP A 1 104 ? -11.901 12.551 8.041 1.00 98.44 104 ASP A O 1
ATOM 859 N N . TYR A 1 105 ? -11.706 10.367 7.577 1.00 98.50 105 TYR A N 1
ATOM 860 C CA . TYR A 1 105 ? -10.556 10.147 8.461 1.00 98.50 105 TYR A CA 1
ATOM 861 C C . TYR A 1 105 ? -9.288 10.830 7.947 1.00 98.50 105 TYR A C 1
ATOM 863 O O . TYR A 1 105 ? -8.594 11.480 8.723 1.00 98.50 105 TYR A O 1
ATOM 871 N N . ALA A 1 106 ? -8.997 10.736 6.647 1.00 98.06 106 ALA A N 1
ATOM 872 C CA . ALA A 1 106 ? -7.831 11.380 6.051 1.00 98.06 106 ALA A CA 1
ATOM 873 C C . ALA A 1 106 ? -7.887 12.906 6.206 1.00 98.06 106 ALA A C 1
ATOM 875 O O . ALA A 1 106 ? -6.891 13.508 6.594 1.00 98.06 106 ALA A O 1
ATOM 876 N N . ARG A 1 107 ? -9.053 13.530 5.982 1.00 98.19 107 ARG A N 1
ATOM 877 C CA . ARG A 1 107 ? -9.235 14.971 6.223 1.00 98.19 107 ARG A CA 1
ATOM 878 C C . ARG A 1 107 ? -9.071 15.336 7.688 1.00 98.19 107 ARG A C 1
ATOM 880 O O . ARG A 1 107 ? -8.341 16.266 7.990 1.00 98.19 107 ARG A O 1
ATOM 887 N N . ALA A 1 108 ? -9.686 14.580 8.596 1.00 97.88 108 ALA A N 1
ATOM 888 C CA . ALA A 1 108 ? -9.557 14.845 10.026 1.00 97.88 108 ALA A CA 1
ATOM 889 C C . ALA A 1 108 ? -8.102 14.732 10.520 1.00 97.88 108 ALA A C 1
ATOM 891 O O . ALA A 1 108 ? -7.703 15.488 11.399 1.00 97.88 108 ALA A O 1
ATOM 892 N N . ILE A 1 109 ? -7.306 13.812 9.961 1.00 97.38 109 ILE A N 1
ATOM 893 C CA . ILE A 1 109 ? -5.867 13.703 10.254 1.00 97.38 109 ILE A CA 1
ATOM 894 C C . ILE A 1 109 ? -5.091 14.858 9.623 1.00 97.38 109 ILE A C 1
ATOM 896 O O . ILE A 1 109 ? -4.160 15.362 10.236 1.00 97.38 109 ILE A O 1
ATOM 900 N N . ASP A 1 110 ? -5.418 15.272 8.403 1.00 96.62 110 ASP A N 1
ATOM 901 C CA . ASP A 1 110 ? -4.695 16.354 7.735 1.00 96.62 110 ASP A CA 1
ATOM 902 C C . ASP A 1 110 ? -4.938 17.715 8.404 1.00 96.62 110 ASP A C 1
ATOM 904 O O . ASP A 1 110 ? -3.982 18.445 8.670 1.00 96.62 110 ASP A O 1
ATOM 908 N N . GLU A 1 111 ? -6.203 18.011 8.710 1.00 95.94 111 GLU A N 1
ATOM 909 C CA . GLU A 1 111 ? -6.684 19.313 9.183 1.00 95.94 111 GLU A CA 1
ATOM 910 C C . GLU A 1 111 ? -6.525 19.508 10.702 1.00 95.94 111 GLU A C 1
ATOM 912 O O . GLU A 1 111 ? -6.278 20.628 11.143 1.00 95.94 111 GLU A O 1
ATOM 917 N N . ASP A 1 112 ? -6.652 18.445 11.507 1.00 95.44 112 ASP A N 1
ATOM 918 C CA . ASP A 1 112 ? -6.705 18.518 12.976 1.00 95.44 112 ASP A CA 1
ATOM 919 C C . ASP A 1 112 ? -5.934 17.354 13.628 1.00 95.44 112 ASP A C 1
ATOM 921 O O . ASP A 1 112 ? -6.497 16.381 14.145 1.00 95.44 112 ASP A O 1
ATOM 925 N N . ARG A 1 113 ? -4.601 17.418 13.566 1.00 93.50 113 ARG A N 1
ATOM 926 C CA . ARG A 1 113 ? -3.719 16.359 14.085 1.00 93.50 113 ARG A CA 1
ATOM 927 C C . ARG A 1 113 ? -3.759 16.294 15.614 1.00 93.50 113 ARG A C 1
ATOM 929 O O . ARG A 1 113 ? -3.687 17.339 16.259 1.00 93.50 113 ARG A O 1
ATOM 936 N N . PRO A 1 114 ? -3.788 15.089 16.215 1.00 95.25 114 PRO A N 1
ATOM 937 C CA . PRO A 1 114 ? -3.538 14.959 17.645 1.00 95.25 114 PRO A CA 1
ATOM 938 C C . PRO A 1 114 ? -2.087 15.358 17.966 1.00 95.25 114 PRO A C 1
ATOM 940 O O . PRO A 1 114 ? -1.206 15.266 17.109 1.00 95.25 114 PRO A O 1
ATOM 943 N N . GLU A 1 115 ? -1.837 15.773 19.208 1.00 94.88 115 GLU A N 1
ATOM 944 C CA . GLU A 1 115 ? -0.549 16.332 19.647 1.00 94.88 115 GLU A CA 1
ATOM 945 C C . GLU A 1 115 ? 0.675 15.459 19.288 1.00 94.88 115 GLU A C 1
ATOM 947 O O . GLU A 1 115 ? 1.613 15.996 18.688 1.00 94.88 115 GLU A O 1
ATOM 952 N N . PRO A 1 116 ? 0.656 14.119 19.478 1.00 95.06 116 PRO A N 1
ATOM 953 C CA . PRO A 1 116 ? 1.781 13.257 19.094 1.00 95.06 116 PRO A CA 1
ATOM 954 C C . PRO A 1 116 ? 2.106 13.236 17.589 1.00 95.06 116 PRO A C 1
ATOM 956 O O . PRO A 1 116 ? 3.184 12.801 17.187 1.00 95.06 116 PRO A O 1
ATOM 959 N N . LEU A 1 117 ? 1.190 13.689 16.727 1.00 94.00 117 LEU A N 1
ATOM 960 C CA . LEU A 1 117 ? 1.370 13.721 15.274 1.00 94.00 117 LEU A CA 1
ATOM 961 C C . LEU A 1 117 ? 1.798 15.092 14.732 1.00 94.00 117 LEU A C 1
ATOM 963 O O . LEU A 1 117 ? 2.072 15.185 13.535 1.00 94.00 117 LEU A O 1
ATOM 967 N N . ILE A 1 118 ? 1.870 16.148 15.552 1.00 90.19 118 ILE A N 1
ATOM 968 C CA . ILE A 1 118 ? 2.124 17.523 15.073 1.00 90.19 118 ILE A CA 1
ATOM 969 C C . ILE A 1 118 ? 3.413 17.611 14.241 1.00 90.19 118 ILE A C 1
ATOM 971 O O . ILE A 1 118 ? 3.407 18.206 13.162 1.00 90.19 118 ILE A O 1
ATOM 975 N N . CYS A 1 119 ? 4.494 16.978 14.704 1.00 88.94 119 CYS A N 1
ATOM 976 C CA . CYS A 1 119 ? 5.792 16.986 14.021 1.00 88.94 119 CYS A CA 1
ATOM 977 C C . CYS A 1 119 ? 5.932 15.904 12.933 1.00 88.94 119 CYS A C 1
ATOM 979 O O . CYS A 1 119 ? 6.920 15.896 12.200 1.00 88.94 119 CYS A O 1
ATOM 981 N N . GLN A 1 120 ? 4.964 14.990 12.799 1.00 94.12 120 GLN A N 1
ATOM 982 C CA . GLN A 1 120 ? 5.064 13.874 11.860 1.00 94.12 120 GLN A CA 1
ATOM 983 C C . GLN A 1 120 ? 4.792 14.321 10.419 1.00 94.12 120 GLN A C 1
ATOM 985 O O . GLN A 1 120 ? 3.814 15.010 10.118 1.00 94.12 120 GLN A O 1
ATOM 990 N N . GLN A 1 121 ? 5.633 13.855 9.493 1.00 94.19 121 GLN A N 1
ATOM 991 C CA . GLN A 1 121 ? 5.370 13.993 8.062 1.00 94.19 121 GLN A CA 1
ATOM 992 C C . GLN A 1 121 ? 4.266 13.021 7.652 1.00 94.19 121 GLN A C 1
ATOM 994 O O . GLN A 1 121 ? 4.475 11.809 7.616 1.00 94.19 121 GLN A O 1
ATOM 999 N N . ILE A 1 122 ? 3.092 13.555 7.322 1.00 94.50 122 ILE A N 1
ATOM 1000 C CA . ILE A 1 122 ? 1.964 12.741 6.853 1.00 94.50 122 ILE A CA 1
ATOM 1001 C C . ILE A 1 122 ? 1.930 12.597 5.333 1.00 94.50 122 ILE A C 1
ATOM 1003 O O . ILE A 1 122 ? 1.267 11.707 4.833 1.00 94.50 122 ILE A O 1
ATOM 1007 N N . TYR A 1 123 ? 2.653 13.419 4.572 1.00 94.62 123 TYR A N 1
ATOM 1008 C CA . TYR A 1 123 ? 2.768 13.260 3.122 1.00 94.62 123 TYR A CA 1
ATOM 1009 C C . TYR A 1 123 ? 4.122 12.624 2.788 1.00 94.62 123 TYR A C 1
ATOM 1011 O O . TYR A 1 123 ? 5.147 13.119 3.257 1.00 94.62 123 TYR A O 1
ATOM 1019 N N . PRO A 1 124 ? 4.163 11.540 1.989 1.00 92.50 124 PRO A N 1
ATOM 1020 C CA . PRO A 1 124 ? 3.091 10.978 1.154 1.00 92.50 124 PRO A CA 1
ATOM 1021 C C . PRO A 1 124 ? 2.245 9.866 1.816 1.00 92.50 124 PRO A C 1
ATOM 1023 O O . PRO A 1 124 ? 1.581 9.129 1.103 1.00 92.50 124 PRO A O 1
ATOM 1026 N N . TRP A 1 125 ? 2.295 9.701 3.138 1.00 95.25 125 TRP A N 1
ATOM 1027 C CA . TRP A 1 125 ? 1.779 8.524 3.854 1.00 95.25 125 TRP A CA 1
ATOM 1028 C C . TRP A 1 125 ? 0.332 8.615 4.358 1.00 95.25 125 TRP A C 1
ATOM 1030 O O . TRP A 1 125 ? -0.120 7.697 5.036 1.00 95.25 125 TRP A O 1
ATOM 1040 N N . LEU A 1 126 ? -0.391 9.704 4.094 1.00 96.56 126 LEU A N 1
ATOM 1041 C CA . LEU A 1 126 ? -1.693 9.986 4.707 1.00 96.56 126 LEU A CA 1
ATOM 1042 C C . LEU A 1 126 ? -2.701 8.859 4.461 1.00 96.56 126 LEU A C 1
ATOM 1044 O O . LEU A 1 126 ? -3.471 8.497 5.349 1.00 96.56 126 LEU A O 1
ATOM 1048 N N . ASP A 1 127 ? -2.655 8.265 3.274 1.00 95.38 127 ASP A N 1
ATOM 1049 C CA . ASP A 1 127 ? -3.433 7.088 2.918 1.00 95.38 127 ASP A CA 1
ATOM 1050 C C . ASP A 1 127 ? -3.097 5.883 3.808 1.00 95.38 127 ASP A C 1
ATOM 1052 O O . ASP A 1 127 ? -3.990 5.260 4.377 1.00 95.38 127 ASP A O 1
ATOM 1056 N N . GLN A 1 128 ? -1.816 5.592 4.003 1.00 95.88 128 GLN A N 1
ATOM 1057 C CA . GLN A 1 128 ? -1.339 4.487 4.837 1.00 95.88 128 GLN A CA 1
ATOM 1058 C C . GLN A 1 128 ? -1.563 4.718 6.335 1.00 95.88 128 GLN A C 1
ATOM 1060 O O . GLN A 1 128 ? -1.721 3.751 7.078 1.00 95.88 128 GLN A O 1
ATOM 1065 N N . ILE A 1 129 ? -1.601 5.978 6.777 1.00 97.06 129 ILE A N 1
ATOM 1066 C CA . ILE A 1 129 ? -1.917 6.363 8.159 1.00 97.06 129 ILE A CA 1
ATOM 1067 C C . ILE A 1 129 ? -3.418 6.189 8.426 1.00 97.06 129 ILE A C 1
ATOM 1069 O O . ILE A 1 129 ? -3.803 5.630 9.452 1.00 97.06 129 ILE A O 1
ATOM 1073 N N . ALA A 1 130 ? -4.277 6.624 7.498 1.00 98.25 130 ALA A N 1
ATOM 1074 C CA . ALA A 1 130 ? -5.729 6.536 7.650 1.00 98.25 130 ALA A CA 1
ATOM 1075 C C . ALA A 1 130 ? -6.266 5.104 7.466 1.00 98.25 130 ALA A C 1
ATOM 1077 O O . ALA A 1 130 ? -7.175 4.687 8.184 1.00 98.25 130 ALA A O 1
ATOM 1078 N N . LEU A 1 131 ? -5.702 4.333 6.531 1.00 98.31 131 LEU A N 1
ATOM 1079 C CA . LEU A 1 131 ? -6.150 2.983 6.168 1.00 98.31 131 LEU A CA 1
ATOM 1080 C C . LEU A 1 131 ? -6.368 2.019 7.358 1.00 98.31 131 LEU A C 1
ATOM 1082 O O . LEU A 1 131 ? -7.447 1.425 7.418 1.00 98.31 131 LEU A O 1
ATOM 1086 N N . PRO A 1 132 ? -5.441 1.848 8.324 1.00 98.19 132 PRO A N 1
ATOM 1087 C CA . PRO A 1 132 ? -5.666 0.961 9.470 1.00 98.19 132 PRO A CA 1
ATOM 1088 C C . PRO A 1 132 ? -6.837 1.402 10.358 1.00 98.19 132 PRO A C 1
ATOM 1090 O O . PRO A 1 132 ? -7.558 0.556 10.886 1.00 98.19 132 PRO A O 1
ATOM 1093 N N . LEU A 1 133 ? -7.075 2.710 10.482 1.00 98.62 133 LEU A N 1
ATOM 1094 C CA . LEU A 1 133 ? -8.184 3.270 11.259 1.00 98.62 133 LEU A CA 1
ATOM 1095 C C . LEU A 1 133 ? -9.514 3.002 10.550 1.00 98.62 133 LEU A C 1
ATOM 1097 O O . LEU A 1 133 ? -10.480 2.566 11.173 1.00 98.62 133 LEU A O 1
ATOM 1101 N N . VAL A 1 134 ? -9.551 3.192 9.226 1.00 98.56 134 VAL A N 1
ATOM 1102 C CA . VAL A 1 134 ? -10.718 2.872 8.391 1.00 98.56 134 VAL A CA 1
ATOM 1103 C C . VAL A 1 134 ? -11.056 1.388 8.507 1.00 98.56 134 VAL A C 1
ATOM 1105 O O . VAL A 1 134 ? -12.200 1.055 8.807 1.00 98.56 134 VAL A O 1
ATOM 1108 N N . ILE A 1 135 ? -10.068 0.507 8.338 1.00 98.50 135 ILE A N 1
ATOM 1109 C CA . ILE A 1 135 ? -10.227 -0.948 8.464 1.00 98.50 135 ILE A CA 1
ATOM 1110 C C . ILE A 1 135 ? -10.766 -1.325 9.847 1.00 98.50 135 ILE A C 1
ATOM 1112 O O . ILE A 1 135 ? -11.773 -2.029 9.939 1.00 98.50 135 ILE A O 1
ATOM 1116 N N . SER A 1 136 ? -10.161 -0.798 10.913 1.00 98.44 136 SER A N 1
ATOM 1117 C CA . SER A 1 136 ? -10.597 -1.056 12.291 1.00 98.44 136 SER A CA 1
ATOM 1118 C C . SER A 1 136 ? -12.034 -0.587 12.530 1.00 98.44 136 SER A C 1
ATOM 1120 O O . SER A 1 136 ? -12.823 -1.277 13.170 1.00 98.44 136 SER A O 1
ATOM 1122 N N . SER A 1 137 ? -12.424 0.546 11.942 1.00 98.44 137 SER A N 1
ATOM 1123 C CA . SER A 1 137 ? -13.776 1.105 12.065 1.00 98.44 137 SER A CA 1
ATOM 1124 C C . SER A 1 137 ? -14.878 0.286 11.370 1.00 98.44 137 SER A C 1
ATOM 1126 O O . SER A 1 137 ? -16.063 0.560 11.573 1.00 98.44 137 SER A O 1
ATOM 1128 N N . PHE A 1 138 ? -14.494 -0.700 10.553 1.00 98.12 138 PHE A N 1
ATOM 1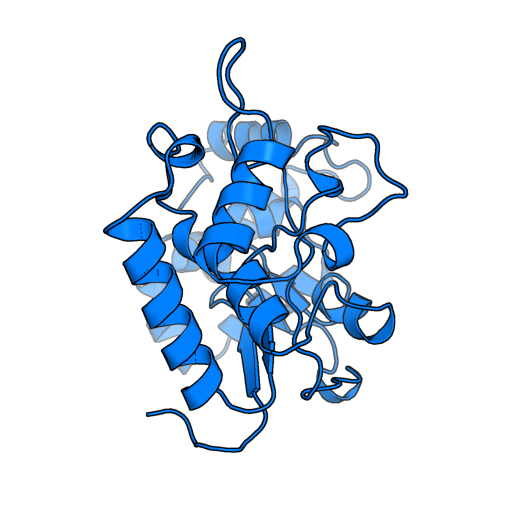129 C CA . PHE A 1 138 ? -15.374 -1.699 9.941 1.00 98.12 138 PHE A CA 1
ATOM 1130 C C . PHE A 1 138 ? -15.201 -3.097 10.564 1.00 98.12 138 PHE A C 1
ATOM 1132 O O . PHE A 1 138 ? -15.712 -4.067 10.019 1.00 98.12 138 PHE A O 1
ATOM 1139 N N . GLY A 1 139 ? -14.485 -3.225 11.688 1.00 97.44 139 GLY A N 1
ATOM 1140 C CA . GLY A 1 139 ? -14.231 -4.517 12.340 1.00 97.44 139 GLY A CA 1
ATOM 1141 C C . GLY A 1 139 ? -13.198 -5.396 11.624 1.00 97.44 139 GLY A C 1
ATOM 1142 O O . GLY A 1 139 ? -13.096 -6.589 11.914 1.00 97.44 139 GLY A O 1
ATOM 1143 N N . GLY A 1 140 ? -12.446 -4.821 10.684 1.00 97.69 140 GLY A N 1
ATOM 1144 C CA . GLY A 1 140 ? -11.356 -5.488 9.983 1.00 97.69 140 GLY A CA 1
ATOM 1145 C C . GLY A 1 140 ? -10.040 -5.485 10.762 1.00 97.69 140 GLY A C 1
ATOM 1146 O O . GLY A 1 140 ? -9.965 -5.034 11.905 1.00 97.69 140 GLY A O 1
ATOM 1147 N N . GLY A 1 141 ? -8.973 -5.982 10.136 1.00 97.25 141 GLY A N 1
ATOM 1148 C CA . GLY A 1 141 ? -7.660 -6.065 10.777 1.00 97.25 141 GLY A CA 1
ATOM 1149 C C . GLY A 1 141 ? -6.544 -6.534 9.848 1.00 97.25 141 GLY A C 1
ATOM 1150 O O . GLY A 1 141 ? -6.602 -6.339 8.633 1.00 97.25 141 GLY A O 1
ATOM 1151 N N . ARG A 1 142 ? -5.496 -7.140 10.424 1.00 96.88 142 ARG A N 1
ATOM 1152 C CA . ARG A 1 142 ? -4.402 -7.759 9.652 1.00 96.88 142 ARG A CA 1
ATOM 1153 C C . ARG A 1 142 ? -4.929 -8.954 8.839 1.00 96.88 142 ARG A C 1
ATOM 1155 O O . ARG A 1 142 ? -5.832 -9.635 9.325 1.00 96.88 142 ARG A O 1
ATOM 1162 N N . PRO A 1 143 ? -4.377 -9.207 7.642 1.00 96.81 143 PRO A N 1
ATOM 1163 C CA . PRO A 1 143 ? -4.822 -10.313 6.807 1.00 96.81 143 PRO A CA 1
ATOM 1164 C C . PRO A 1 143 ? -4.443 -11.659 7.425 1.00 96.81 143 PRO A C 1
ATOM 1166 O O . PRO A 1 143 ? -3.390 -11.767 8.060 1.00 96.81 143 PRO A O 1
ATOM 1169 N N . GLY A 1 144 ? -5.295 -12.667 7.240 1.00 94.81 144 GLY A N 1
ATOM 1170 C CA . GLY A 1 144 ? -4.978 -14.051 7.571 1.00 94.81 144 GLY A CA 1
ATOM 1171 C C . GLY A 1 144 ? -4.286 -14.791 6.415 1.00 94.81 144 GLY A C 1
ATOM 1172 O O . GLY A 1 144 ? -4.135 -14.235 5.320 1.00 94.81 144 GLY A O 1
ATOM 1173 N N . PRO A 1 145 ? -3.878 -16.057 6.638 1.00 95.06 145 PRO A N 1
ATOM 1174 C CA . PRO A 1 145 ? -3.184 -16.880 5.641 1.00 95.06 145 PRO A CA 1
ATOM 1175 C C . PRO A 1 145 ? -3.943 -17.042 4.317 1.00 95.06 145 PRO A C 1
ATOM 1177 O O . PRO A 1 145 ? -3.348 -17.251 3.262 1.00 95.06 145 PRO A O 1
ATOM 1180 N N . GLU A 1 146 ? -5.269 -16.922 4.346 1.00 94.44 146 GLU A N 1
ATOM 1181 C CA . GLU A 1 146 ? -6.141 -16.966 3.172 1.00 94.44 146 GLU A CA 1
ATOM 1182 C C . GLU A 1 146 ? -5.896 -15.826 2.165 1.00 94.44 146 GLU A C 1
ATOM 1184 O O . GLU A 1 146 ? -6.313 -15.922 1.007 1.00 94.44 146 GLU A O 1
ATOM 1189 N N . LEU A 1 147 ? -5.181 -14.775 2.580 1.00 96.88 147 LEU A N 1
ATOM 1190 C CA . LEU A 1 147 ? -4.820 -13.612 1.767 1.00 96.88 147 LEU A CA 1
ATOM 1191 C C . LEU A 1 147 ? -3.322 -13.554 1.419 1.00 96.88 147 LEU A C 1
ATOM 1193 O O . LEU A 1 147 ? -2.924 -12.662 0.667 1.00 96.88 147 LEU A O 1
ATOM 1197 N N . ASP A 1 148 ? -2.494 -14.497 1.892 1.00 94.00 148 ASP A N 1
ATOM 1198 C CA . ASP A 1 148 ? -1.028 -14.487 1.709 1.00 94.00 148 ASP A CA 1
ATOM 1199 C C . ASP A 1 148 ? -0.614 -14.367 0.235 1.00 94.00 148 ASP A C 1
ATOM 1201 O O . ASP A 1 148 ? 0.371 -13.706 -0.103 1.00 94.00 148 ASP A O 1
ATOM 1205 N N . GLY A 1 149 ? -1.402 -14.953 -0.673 1.00 95.00 149 GLY A N 1
ATOM 1206 C CA . GLY A 1 149 ? -1.158 -14.879 -2.111 1.00 95.00 149 GLY A CA 1
ATOM 1207 C C . GLY A 1 149 ? -1.161 -13.450 -2.672 1.00 95.00 149 GLY A C 1
ATOM 1208 O O . GLY A 1 149 ? -0.477 -13.192 -3.664 1.00 95.00 149 GLY A O 1
ATOM 1209 N N . LEU A 1 150 ? -1.868 -12.497 -2.050 1.00 96.88 150 LEU A N 1
ATOM 1210 C CA . LEU A 1 150 ? -1.910 -11.099 -2.507 1.00 96.88 150 LEU A CA 1
ATOM 1211 C C . LEU A 1 150 ? -0.562 -10.385 -2.312 1.00 96.88 150 LEU A C 1
ATOM 1213 O O . LEU A 1 150 ? -0.133 -9.626 -3.179 1.00 96.88 150 LEU A O 1
ATOM 1217 N N . ASP A 1 151 ? 0.162 -10.670 -1.231 1.00 94.81 151 ASP A N 1
ATOM 1218 C CA . ASP A 1 151 ? 1.536 -10.174 -1.051 1.00 94.81 151 ASP A CA 1
ATOM 1219 C C . ASP A 1 151 ? 2.609 -11.153 -1.570 1.00 94.81 151 ASP A C 1
ATOM 1221 O O . ASP A 1 151 ? 3.802 -10.814 -1.601 1.00 94.81 151 ASP A O 1
ATOM 1225 N N . GLY A 1 152 ? 2.173 -12.337 -2.012 1.00 93.19 152 GLY A N 1
ATOM 1226 C CA . GLY A 1 152 ? 2.977 -13.449 -2.505 1.00 93.19 152 GLY A CA 1
ATOM 1227 C C . GLY A 1 152 ? 2.918 -13.648 -4.023 1.00 93.19 152 GLY A C 1
ATOM 1228 O O . GLY A 1 152 ? 3.511 -12.895 -4.796 1.00 93.19 152 GLY A O 1
ATOM 1229 N N . ASP A 1 153 ? 2.312 -14.753 -4.454 1.00 92.94 153 ASP A N 1
ATOM 1230 C CA . ASP A 1 153 ? 2.396 -15.291 -5.816 1.00 92.94 153 ASP A CA 1
ATOM 1231 C C . ASP A 1 153 ? 1.190 -14.966 -6.717 1.00 92.94 153 ASP A C 1
ATOM 1233 O O . ASP A 1 153 ? 1.276 -15.130 -7.943 1.00 92.94 153 ASP A O 1
ATOM 1237 N N . ILE A 1 154 ? 0.089 -14.457 -6.156 1.00 96.50 154 ILE A N 1
ATOM 1238 C CA . ILE A 1 154 ? -1.115 -14.064 -6.902 1.00 96.50 154 ILE A CA 1
ATOM 1239 C C . ILE A 1 154 ? -0.988 -12.640 -7.432 1.00 96.50 154 ILE A C 1
ATOM 1241 O O . ILE A 1 154 ? -1.308 -12.410 -8.602 1.00 96.50 154 ILE A O 1
ATOM 1245 N N . THR A 1 155 ? -0.499 -11.697 -6.624 1.00 97.19 155 THR A N 1
ATOM 1246 C CA . THR A 1 155 ? -0.243 -10.323 -7.075 1.00 97.19 155 THR A CA 1
ATOM 1247 C C . THR A 1 155 ? 1.141 -9.825 -6.689 1.00 97.19 155 THR A C 1
ATOM 1249 O O . THR A 1 155 ? 1.761 -10.293 -5.745 1.00 97.19 155 THR A O 1
ATOM 1252 N N . CYS A 1 156 ? 1.650 -8.859 -7.450 1.00 96.56 156 CYS A N 1
ATOM 1253 C CA . CYS A 1 156 ? 2.919 -8.205 -7.172 1.00 96.56 156 CYS A CA 1
ATOM 1254 C C . CYS A 1 156 ? 2.769 -6.692 -7.344 1.00 96.56 156 CYS A C 1
ATOM 1256 O O . CYS A 1 156 ? 2.701 -6.197 -8.471 1.00 96.56 156 CYS A O 1
ATOM 1258 N N . HIS A 1 157 ? 2.741 -5.976 -6.220 1.00 95.19 157 HIS A N 1
ATOM 1259 C CA . HIS A 1 157 ? 2.878 -4.522 -6.161 1.00 95.19 157 HIS A CA 1
ATOM 1260 C C . HIS A 1 157 ? 4.364 -4.156 -6.314 1.00 95.19 157 HIS A C 1
ATOM 1262 O O . HIS A 1 157 ? 5.180 -4.373 -5.409 1.00 95.19 157 HIS A O 1
ATOM 1268 N N . TRP A 1 158 ? 4.747 -3.662 -7.495 1.00 92.38 158 TRP A N 1
ATOM 1269 C CA . TRP A 1 158 ? 6.152 -3.545 -7.890 1.00 92.38 158 TRP A CA 1
ATOM 1270 C C . TRP A 1 158 ? 6.799 -2.187 -7.578 1.00 92.38 158 TRP A C 1
ATOM 1272 O O . TRP A 1 158 ? 8.034 -2.116 -7.595 1.00 92.38 158 TRP A O 1
ATOM 1282 N N . ARG A 1 159 ? 6.026 -1.148 -7.221 1.00 88.31 159 ARG A N 1
ATOM 1283 C CA . ARG A 1 159 ? 6.466 0.204 -6.807 1.00 88.31 159 ARG A CA 1
ATOM 1284 C C . ARG A 1 159 ? 7.232 0.992 -7.870 1.00 88.31 159 ARG A C 1
ATOM 1286 O O . ARG A 1 159 ? 6.829 2.045 -8.342 1.00 88.31 159 ARG A O 1
ATOM 1293 N N . ILE A 1 160 ? 8.432 0.526 -8.208 1.00 92.62 160 ILE A N 1
ATOM 1294 C CA . ILE A 1 160 ? 9.367 1.207 -9.106 1.00 92.62 160 ILE A CA 1
ATOM 1295 C C . ILE A 1 160 ? 9.830 0.215 -10.160 1.00 92.62 160 ILE A C 1
ATOM 1297 O O . ILE A 1 160 ? 10.492 -0.775 -9.855 1.00 92.62 160 ILE A O 1
ATOM 1301 N N . LEU A 1 161 ? 9.528 0.502 -11.423 1.00 95.19 161 LEU A N 1
ATOM 1302 C CA . LEU A 1 161 ? 9.715 -0.459 -12.505 1.00 95.19 161 LEU A CA 1
ATOM 1303 C C . LEU A 1 161 ? 11.176 -0.934 -12.673 1.00 95.19 161 LEU A C 1
ATOM 1305 O O . LEU A 1 161 ? 11.383 -2.144 -12.772 1.00 95.19 161 LEU A O 1
ATOM 1309 N N . PRO A 1 162 ? 12.218 -0.072 -12.634 1.00 96.38 162 PRO A N 1
ATOM 1310 C CA . PRO A 1 162 ? 13.605 -0.548 -12.609 1.00 96.38 162 PRO A CA 1
ATOM 1311 C C . PRO A 1 162 ? 13.916 -1.508 -11.453 1.00 96.38 162 PRO A C 1
ATOM 1313 O O . PRO A 1 162 ? 14.623 -2.498 -11.642 1.00 96.38 162 PRO A O 1
ATOM 1316 N N . LEU A 1 163 ? 13.372 -1.241 -10.260 1.00 95.19 163 LEU A N 1
ATOM 1317 C CA . LEU A 1 163 ? 13.548 -2.114 -9.101 1.00 95.19 163 LEU A CA 1
ATOM 1318 C C . LEU A 1 163 ? 12.846 -3.457 -9.325 1.00 95.19 163 LEU A C 1
ATOM 1320 O O . LEU A 1 163 ? 13.424 -4.497 -9.008 1.00 95.19 163 LEU A O 1
ATOM 1324 N N . ALA A 1 164 ? 11.667 -3.437 -9.952 1.00 95.81 164 ALA A N 1
ATOM 1325 C CA . ALA A 1 164 ? 10.935 -4.635 -10.335 1.00 95.81 164 ALA A CA 1
ATOM 1326 C C . ALA A 1 164 ? 11.810 -5.570 -11.187 1.00 95.81 164 ALA A C 1
ATOM 1328 O O . ALA A 1 164 ? 12.051 -6.719 -10.819 1.00 95.81 164 ALA A O 1
ATOM 1329 N N . TYR A 1 165 ? 12.383 -5.046 -12.280 1.00 97.12 165 TYR A N 1
ATOM 1330 C CA . TYR A 1 165 ? 13.286 -5.798 -13.164 1.00 97.12 165 TYR A CA 1
ATOM 1331 C C . TYR A 1 165 ? 14.515 -6.355 -12.441 1.00 97.12 165 TYR A C 1
ATOM 1333 O O . TYR A 1 165 ? 14.990 -7.438 -12.799 1.00 97.12 165 TYR A O 1
ATOM 1341 N N . ALA A 1 166 ? 15.014 -5.643 -11.430 1.00 96.06 166 ALA A N 1
ATOM 1342 C CA . ALA A 1 166 ? 16.180 -6.047 -10.660 1.00 96.06 166 ALA A CA 1
ATOM 1343 C C . ALA A 1 166 ? 15.898 -7.159 -9.646 1.00 96.06 166 ALA A C 1
ATOM 1345 O O . ALA A 1 166 ? 16.746 -8.031 -9.486 1.00 96.06 166 ALA A O 1
ATOM 1346 N N . ARG A 1 167 ? 14.742 -7.164 -8.964 1.00 94.44 167 ARG A N 1
ATOM 1347 C CA . ARG A 1 167 ? 14.496 -8.069 -7.822 1.00 94.44 167 ARG A CA 1
ATOM 1348 C C . ARG A 1 167 ? 13.366 -9.076 -8.014 1.00 94.44 167 ARG A C 1
ATOM 1350 O O . ARG A 1 167 ? 13.487 -10.186 -7.513 1.00 94.44 167 ARG A O 1
ATOM 1357 N N . GLU A 1 168 ? 12.326 -8.761 -8.778 1.00 95.38 168 GLU A N 1
ATOM 1358 C CA . GLU A 1 168 ? 11.132 -9.615 -8.853 1.00 95.38 168 GLU A CA 1
ATOM 1359 C C . GLU A 1 168 ? 11.373 -10.860 -9.723 1.00 95.38 168 GLU A C 1
ATOM 1361 O O . GLU A 1 168 ? 12.300 -10.910 -10.546 1.00 95.38 168 GLU A O 1
ATOM 1366 N N . SER A 1 169 ? 10.553 -11.894 -9.520 1.00 94.81 169 SER A N 1
ATOM 1367 C CA . SER A 1 169 ? 10.688 -13.197 -10.184 1.00 94.81 169 SER A CA 1
ATOM 1368 C C . SER A 1 169 ? 10.574 -13.106 -11.713 1.00 94.81 169 SER A C 1
ATOM 1370 O O . SER A 1 169 ? 10.010 -12.159 -12.265 1.00 94.81 169 SER A O 1
ATOM 1372 N N . ASP A 1 170 ? 11.100 -14.106 -12.432 1.00 95.31 170 ASP A N 1
ATOM 1373 C CA . ASP A 1 170 ? 10.960 -14.152 -13.898 1.00 95.31 170 ASP A CA 1
ATOM 1374 C C . ASP A 1 170 ? 9.491 -14.201 -14.326 1.00 95.31 170 ASP A C 1
ATOM 1376 O O . ASP A 1 170 ? 9.123 -13.626 -15.352 1.00 95.31 170 ASP A O 1
ATOM 1380 N N . ARG A 1 171 ? 8.640 -14.836 -13.509 1.00 95.94 171 ARG A N 1
ATOM 1381 C CA . ARG A 1 171 ? 7.192 -14.875 -13.711 1.00 95.94 171 ARG A CA 1
ATOM 1382 C C . ARG A 1 171 ? 6.596 -13.469 -13.695 1.00 95.94 171 ARG A C 1
ATOM 1384 O O . ARG A 1 171 ? 5.895 -13.136 -14.645 1.00 95.94 171 ARG A O 1
ATOM 1391 N N . VAL A 1 172 ? 6.903 -12.651 -12.686 1.00 96.81 172 VAL A N 1
ATOM 1392 C CA . VAL A 1 172 ? 6.415 -11.262 -12.580 1.00 96.81 172 VAL A CA 1
ATOM 1393 C C . VAL A 1 172 ? 6.815 -10.453 -13.812 1.00 96.81 172 VAL A C 1
ATOM 1395 O O . VAL A 1 172 ? 5.955 -9.875 -14.474 1.00 96.81 172 VAL A O 1
ATOM 1398 N N . ILE A 1 173 ? 8.097 -10.479 -14.193 1.00 97.38 173 ILE A N 1
ATOM 1399 C CA . ILE A 1 173 ? 8.583 -9.723 -15.359 1.00 97.38 173 ILE A CA 1
ATOM 1400 C C . ILE A 1 173 ? 7.930 -10.198 -16.655 1.00 97.38 173 ILE A C 1
ATOM 1402 O O . ILE A 1 173 ? 7.528 -9.378 -17.481 1.00 97.38 173 ILE A O 1
ATOM 1406 N N . LYS A 1 174 ? 7.766 -11.514 -16.824 1.00 97.38 174 LYS A N 1
ATOM 1407 C CA . LYS A 1 174 ? 7.058 -12.079 -17.975 1.00 97.38 174 LYS A CA 1
ATOM 1408 C C . LYS A 1 174 ? 5.619 -11.567 -18.047 1.00 97.38 174 LYS A C 1
ATOM 1410 O O . LYS A 1 174 ? 5.184 -11.204 -19.134 1.00 97.38 174 LYS A O 1
ATOM 1415 N N . VAL A 1 175 ? 4.893 -11.513 -16.928 1.00 97.56 175 VAL A N 1
ATOM 1416 C CA . VAL A 1 175 ? 3.507 -11.012 -16.916 1.00 97.56 175 VAL A CA 1
ATOM 1417 C C . VAL A 1 175 ? 3.451 -9.520 -17.222 1.00 97.56 175 VAL A C 1
ATOM 1419 O O . VAL A 1 175 ? 2.627 -9.126 -18.041 1.00 97.56 175 VAL A O 1
ATOM 1422 N N . ILE A 1 176 ? 4.338 -8.703 -16.642 1.00 97.06 176 ILE A N 1
ATOM 1423 C CA . ILE A 1 176 ? 4.413 -7.261 -16.941 1.00 97.06 176 ILE A CA 1
ATOM 1424 C C . ILE A 1 176 ? 4.590 -7.040 -18.447 1.00 97.06 176 ILE A C 1
ATOM 1426 O O . ILE A 1 176 ? 3.838 -6.289 -19.067 1.00 97.06 176 ILE A O 1
ATOM 1430 N N . GLU A 1 177 ? 5.554 -7.726 -19.063 1.00 97.19 177 GLU A N 1
ATOM 1431 C CA . GLU A 1 177 ? 5.814 -7.592 -20.498 1.00 97.19 177 GLU A CA 1
ATOM 1432 C C . GLU A 1 177 ? 4.656 -8.120 -21.359 1.00 97.19 177 GLU A C 1
ATOM 1434 O O . GLU A 1 177 ? 4.330 -7.514 -22.380 1.00 97.19 177 GLU A O 1
ATOM 1439 N N . GLN A 1 178 ? 4.001 -9.212 -20.949 1.00 97.25 178 GLN A N 1
ATOM 1440 C CA . GLN A 1 178 ? 2.831 -9.763 -21.642 1.00 97.25 178 GLN A CA 1
ATOM 1441 C C . GLN A 1 178 ? 1.618 -8.829 -21.564 1.00 97.25 178 GLN A C 1
ATOM 1443 O O . GLN A 1 178 ? 0.968 -8.597 -22.583 1.00 97.25 178 GLN A O 1
ATOM 1448 N N . ALA A 1 179 ? 1.332 -8.257 -20.393 1.00 96.06 179 ALA A N 1
ATOM 1449 C CA . ALA A 1 179 ? 0.242 -7.303 -20.196 1.00 96.06 179 ALA A CA 1
ATOM 1450 C C . ALA A 1 179 ? 0.466 -6.006 -20.994 1.00 96.06 179 ALA A C 1
ATOM 1452 O O . ALA A 1 179 ? -0.483 -5.422 -21.518 1.00 96.06 179 ALA A O 1
ATOM 1453 N N . ALA A 1 180 ? 1.727 -5.594 -21.148 1.00 96.75 180 ALA A N 1
ATOM 1454 C CA . ALA A 1 180 ? 2.125 -4.428 -21.930 1.00 96.75 180 ALA A CA 1
ATOM 1455 C C . ALA A 1 180 ? 2.190 -4.681 -23.455 1.00 96.75 180 ALA A C 1
ATOM 1457 O O . ALA A 1 180 ? 2.260 -3.735 -24.240 1.00 96.75 180 ALA A O 1
ATOM 1458 N N . ALA A 1 181 ? 2.165 -5.938 -23.910 1.00 97.25 181 ALA A N 1
ATOM 1459 C CA . ALA A 1 181 ? 2.360 -6.286 -25.320 1.00 97.25 181 ALA A CA 1
ATOM 1460 C C . ALA A 1 181 ? 1.262 -5.791 -26.293 1.00 97.25 181 ALA A C 1
ATOM 1462 O O . ALA A 1 181 ? 1.620 -5.372 -27.402 1.00 97.25 181 ALA A O 1
ATOM 1463 N N . PRO A 1 182 ? -0.050 -5.818 -25.960 1.00 98.00 182 PRO A N 1
ATOM 1464 C CA . PRO A 1 182 ? -1.101 -5.434 -26.900 1.00 98.00 182 PRO A CA 1
ATOM 1465 C C . PRO A 1 182 ? -0.957 -3.990 -27.394 1.00 98.00 182 PRO A C 1
ATOM 1467 O O . PRO A 1 182 ? -0.788 -3.063 -26.604 1.00 98.00 182 PRO A O 1
ATOM 1470 N N . ASN A 1 183 ? -1.115 -3.766 -28.705 1.00 96.88 183 ASN A N 1
ATOM 1471 C CA . ASN A 1 183 ? -0.876 -2.455 -29.329 1.00 96.88 183 ASN A CA 1
ATOM 1472 C C . ASN A 1 183 ? -1.683 -1.305 -28.704 1.00 96.88 183 ASN A C 1
ATOM 1474 O O . ASN A 1 183 ? -1.164 -0.196 -28.597 1.00 96.88 183 ASN A O 1
ATOM 1478 N N . ARG A 1 184 ? -2.927 -1.558 -28.270 1.00 97.38 184 ARG A N 1
ATOM 1479 C CA . ARG A 1 184 ? -3.753 -0.549 -27.584 1.00 97.38 184 ARG A CA 1
ATOM 1480 C C . ARG A 1 184 ? -3.122 -0.074 -26.270 1.00 97.38 184 ARG A C 1
ATOM 1482 O O . ARG A 1 184 ? -3.108 1.118 -26.005 1.00 97.38 184 ARG A O 1
ATOM 1489 N N . ILE A 1 185 ? -2.539 -0.997 -25.504 1.00 96.50 185 ILE A N 1
ATOM 1490 C CA . ILE A 1 185 ? -1.877 -0.721 -24.223 1.00 96.50 185 ILE A CA 1
ATOM 1491 C C . ILE A 1 185 ? -0.523 -0.062 -24.477 1.00 96.50 185 ILE A C 1
ATOM 1493 O O . ILE A 1 185 ? -0.189 0.948 -23.867 1.00 96.50 185 ILE A O 1
ATOM 1497 N N . LYS A 1 186 ? 0.219 -0.568 -25.466 1.00 96.81 186 LYS A N 1
ATOM 1498 C CA . LYS A 1 186 ? 1.500 -0.008 -25.901 1.00 96.81 186 LYS A CA 1
ATOM 1499 C C . LYS A 1 186 ? 1.431 1.461 -26.292 1.00 96.81 186 LYS A C 1
ATOM 1501 O O . LYS A 1 186 ? 2.384 2.181 -26.020 1.00 96.81 186 LYS A O 1
ATOM 1506 N N . LYS A 1 187 ? 0.355 1.903 -26.949 1.00 96.81 187 LYS A N 1
ATOM 1507 C CA . LYS A 1 187 ? 0.179 3.319 -27.308 1.00 96.81 187 LYS A CA 1
ATOM 1508 C C . LYS A 1 187 ? 0.175 4.212 -26.065 1.00 96.81 187 LYS A C 1
ATOM 1510 O O . LYS A 1 187 ? 0.922 5.176 -26.047 1.00 96.81 187 LYS A O 1
ATOM 1515 N N . ILE A 1 188 ? -0.558 3.808 -25.027 1.00 96.50 188 ILE A N 1
ATOM 1516 C CA . ILE A 1 188 ? -0.685 4.546 -23.762 1.00 96.50 188 ILE A CA 1
ATOM 1517 C C . ILE A 1 188 ? 0.612 4.454 -22.947 1.00 96.50 188 ILE A C 1
ATOM 1519 O O . ILE A 1 188 ? 1.204 5.460 -22.580 1.00 96.50 188 ILE A O 1
ATOM 1523 N N . LEU A 1 189 ? 1.122 3.240 -22.709 1.00 95.56 189 LEU A N 1
ATOM 1524 C CA . LEU A 1 189 ? 2.282 3.038 -21.831 1.00 95.56 189 LEU A CA 1
ATOM 1525 C C . LEU A 1 189 ? 3.572 3.689 -22.345 1.00 95.56 189 LEU A C 1
ATOM 1527 O O . LEU A 1 189 ? 4.493 3.908 -21.569 1.00 95.56 189 LEU A O 1
ATOM 1531 N N . LYS A 1 190 ? 3.683 3.974 -23.645 1.00 95.62 190 LYS A N 1
ATOM 1532 C CA . LYS A 1 190 ? 4.859 4.655 -24.198 1.00 95.62 190 LYS A CA 1
ATOM 1533 C C . LYS A 1 190 ? 4.915 6.148 -23.878 1.00 95.62 190 LYS A C 1
ATOM 1535 O O . LYS A 1 190 ? 5.989 6.721 -24.037 1.00 95.62 190 LYS A O 1
ATOM 1540 N N . GLU A 1 191 ? 3.807 6.754 -23.458 1.00 96.31 191 GLU A N 1
ATOM 1541 C CA . GLU A 1 191 ? 3.760 8.164 -23.050 1.00 96.31 191 GLU A CA 1
ATOM 1542 C C . GLU A 1 191 ? 4.484 8.388 -21.715 1.00 96.31 191 GLU A C 1
ATOM 1544 O O . GLU A 1 191 ? 5.026 9.462 -21.474 1.00 96.31 191 GLU A O 1
ATOM 1549 N N . TYR A 1 192 ? 4.583 7.350 -20.880 1.00 95.12 192 TYR A N 1
ATOM 1550 C CA . TYR A 1 192 ? 5.344 7.383 -19.637 1.00 95.12 192 TYR A CA 1
ATOM 1551 C C . TYR A 1 192 ? 6.762 6.830 -19.854 1.00 95.12 192 TYR A C 1
ATOM 1553 O O . TYR A 1 192 ? 6.959 5.652 -20.177 1.00 95.12 192 TYR A O 1
ATOM 1561 N N . GLU A 1 193 ? 7.777 7.685 -19.686 1.00 95.75 193 GLU A N 1
ATOM 1562 C CA . GLU A 1 193 ? 9.168 7.360 -20.034 1.00 95.75 193 GLU A CA 1
ATOM 1563 C C . GLU A 1 193 ? 9.707 6.077 -19.364 1.00 95.75 193 GLU A C 1
ATOM 1565 O O . GLU A 1 193 ? 10.310 5.260 -20.073 1.00 95.75 193 GLU A O 1
ATOM 1570 N N . PRO A 1 194 ? 9.484 5.815 -18.060 1.00 95.12 194 PRO A N 1
ATOM 1571 C CA . PRO A 1 194 ? 9.962 4.588 -17.425 1.00 95.12 194 PRO A CA 1
ATOM 1572 C C . PRO A 1 194 ? 9.432 3.324 -18.113 1.00 95.12 194 PRO A C 1
ATOM 1574 O O . PRO A 1 194 ? 10.204 2.402 -18.387 1.00 95.12 194 PRO A O 1
ATOM 1577 N N . MET A 1 195 ? 8.150 3.298 -18.486 1.00 95.94 195 MET A N 1
ATOM 1578 C CA . MET A 1 195 ? 7.536 2.181 -19.214 1.00 95.94 195 MET A CA 1
ATOM 1579 C C . MET A 1 195 ? 8.090 2.067 -20.641 1.00 95.94 195 MET A C 1
ATOM 1581 O O . MET A 1 195 ? 8.453 0.970 -21.078 1.00 95.94 195 MET A O 1
ATOM 1585 N N . LEU A 1 196 ? 8.242 3.196 -21.350 1.00 97.19 196 LEU A N 1
ATOM 1586 C CA . LEU A 1 196 ? 8.873 3.251 -22.674 1.00 97.19 196 LEU A CA 1
ATOM 1587 C C . LEU A 1 196 ? 10.258 2.590 -22.673 1.00 97.19 196 LEU A C 1
ATOM 1589 O O . LEU A 1 196 ? 10.565 1.724 -23.500 1.00 97.19 196 LEU A O 1
ATOM 1593 N N . ARG A 1 197 ? 11.101 3.026 -21.739 1.00 97.31 197 ARG A N 1
ATOM 1594 C CA . ARG A 1 197 ? 12.517 2.671 -21.651 1.00 97.31 197 ARG A CA 1
ATOM 1595 C C . ARG A 1 197 ? 12.709 1.249 -21.140 1.00 97.31 197 ARG A C 1
ATOM 1597 O O . ARG A 1 197 ? 13.473 0.485 -21.737 1.00 97.31 197 ARG A O 1
ATOM 1604 N N . MET A 1 198 ? 12.028 0.888 -20.054 1.00 97.12 198 MET A N 1
ATOM 1605 C CA . MET A 1 198 ? 12.224 -0.402 -19.398 1.00 97.12 198 MET A CA 1
ATOM 1606 C C . MET A 1 198 ? 11.644 -1.551 -20.217 1.00 97.12 198 MET A C 1
ATOM 1608 O O . MET A 1 198 ? 12.367 -2.515 -20.471 1.00 97.12 198 MET A O 1
ATOM 1612 N N . ILE A 1 199 ? 10.395 -1.422 -20.676 1.00 97.06 199 ILE A N 1
ATOM 1613 C CA . ILE A 1 199 ? 9.672 -2.494 -21.371 1.00 97.06 199 ILE A CA 1
ATOM 1614 C C . ILE A 1 199 ? 10.032 -2.497 -22.861 1.00 97.06 199 ILE A C 1
ATOM 1616 O O . ILE A 1 199 ? 10.611 -3.456 -23.369 1.00 97.06 199 ILE A O 1
ATOM 1620 N N . TYR A 1 200 ? 9.742 -1.413 -23.587 1.00 97.19 200 TYR A N 1
ATOM 1621 C CA . TYR A 1 200 ? 9.799 -1.446 -25.056 1.00 97.19 200 TYR A CA 1
ATOM 1622 C C . TYR A 1 200 ? 11.203 -1.251 -25.632 1.00 97.19 200 TYR A C 1
ATOM 1624 O O . TYR A 1 200 ? 11.516 -1.829 -26.671 1.00 97.19 200 TYR A O 1
ATOM 1632 N N . GLN A 1 201 ? 12.060 -0.468 -24.972 1.00 96.69 201 GLN A N 1
ATOM 1633 C CA . GLN A 1 201 ? 13.471 -0.311 -25.361 1.00 96.69 201 GLN A CA 1
ATOM 1634 C C . GLN A 1 201 ? 14.403 -1.306 -24.652 1.00 96.69 201 GLN A C 1
ATOM 1636 O O . GLN A 1 201 ? 15.626 -1.196 -24.758 1.00 96.69 201 GLN A O 1
ATOM 1641 N N . LYS A 1 202 ? 13.836 -2.288 -23.937 1.00 95.94 202 LYS A N 1
ATOM 1642 C CA . LYS A 1 202 ? 14.550 -3.394 -23.284 1.00 95.94 202 LYS A CA 1
ATOM 1643 C C . LYS A 1 202 ? 15.606 -2.962 -22.253 1.00 95.94 202 LYS A C 1
ATOM 1645 O O . LYS A 1 202 ? 16.468 -3.770 -21.900 1.00 95.94 202 LYS A O 1
ATOM 1650 N N . ARG A 1 203 ? 15.561 -1.729 -21.716 1.00 97.25 203 ARG A N 1
ATOM 1651 C CA . ARG A 1 203 ? 16.467 -1.335 -20.617 1.00 97.25 203 ARG A CA 1
ATOM 1652 C C . ARG A 1 203 ? 16.203 -2.147 -19.350 1.00 97.25 203 ARG A C 1
ATOM 1654 O O . ARG A 1 203 ? 17.155 -2.457 -18.648 1.00 97.25 203 ARG A O 1
ATOM 1661 N N . GLY A 1 204 ? 14.967 -2.585 -19.108 1.00 96.94 204 GLY A N 1
ATOM 1662 C CA . GLY A 1 204 ? 14.636 -3.437 -17.965 1.00 96.94 204 GLY A CA 1
ATOM 1663 C C . GLY A 1 204 ? 15.380 -4.773 -18.004 1.00 96.94 204 GLY A C 1
ATOM 1664 O O . GLY A 1 204 ? 15.902 -5.231 -16.993 1.00 96.94 204 GLY A O 1
ATOM 1665 N N . ARG A 1 205 ? 15.549 -5.365 -19.194 1.00 97.19 205 ARG A N 1
ATOM 1666 C CA . ARG A 1 205 ? 16.360 -6.581 -19.369 1.00 97.19 205 ARG A CA 1
ATOM 1667 C C . ARG A 1 205 ? 17.847 -6.341 -19.106 1.00 97.19 205 ARG A C 1
ATOM 1669 O O . ARG A 1 205 ? 18.490 -7.207 -18.524 1.00 97.19 205 ARG A O 1
ATOM 1676 N N . LYS A 1 206 ? 18.369 -5.158 -19.453 1.00 97.62 206 LYS A N 1
ATOM 1677 C CA . LYS A 1 206 ? 19.733 -4.748 -19.076 1.00 97.62 206 LYS A CA 1
ATOM 1678 C C . LYS A 1 206 ? 19.874 -4.616 -17.561 1.00 97.62 206 LYS A C 1
ATOM 1680 O O . LYS A 1 206 ? 20.814 -5.170 -17.013 1.00 97.62 206 LYS A O 1
ATOM 1685 N N . VAL A 1 207 ? 18.909 -3.979 -16.887 1.00 97.38 207 VAL A N 1
ATOM 1686 C CA . VAL A 1 207 ? 18.874 -3.913 -15.415 1.00 97.38 207 VAL A CA 1
ATOM 1687 C C . VAL A 1 207 ? 18.869 -5.311 -14.811 1.00 97.38 207 VAL A C 1
ATOM 1689 O O . VAL A 1 207 ? 19.676 -5.596 -13.935 1.00 97.38 207 VAL A O 1
ATOM 1692 N N . ARG A 1 208 ? 18.001 -6.201 -15.300 1.00 96.88 208 ARG A N 1
ATOM 1693 C CA . ARG A 1 208 ? 17.907 -7.581 -14.813 1.00 96.88 208 ARG A CA 1
ATOM 1694 C C . ARG A 1 208 ? 19.235 -8.333 -14.940 1.00 96.88 208 ARG A C 1
ATOM 1696 O O . ARG A 1 208 ? 19.580 -9.071 -14.028 1.00 96.88 208 ARG A O 1
ATOM 1703 N N . ALA A 1 209 ? 19.988 -8.108 -16.019 1.00 96.94 209 ALA A N 1
ATOM 1704 C CA . ALA A 1 209 ? 21.297 -8.725 -16.250 1.00 96.94 209 ALA A CA 1
ATOM 1705 C C . ALA A 1 209 ? 22.414 -8.210 -15.320 1.00 96.94 209 ALA A C 1
ATOM 1707 O O . ALA A 1 209 ? 23.449 -8.859 -15.207 1.00 96.94 209 ALA A O 1
ATOM 1708 N N . LEU A 1 210 ? 22.222 -7.077 -14.631 1.00 96.25 210 LEU A N 1
ATOM 1709 C CA . LEU A 1 210 ? 23.183 -6.595 -13.631 1.00 96.25 210 LEU A CA 1
ATOM 1710 C C . LEU A 1 210 ? 23.205 -7.472 -12.374 1.00 96.25 210 LEU A C 1
ATOM 1712 O O . LEU A 1 210 ? 24.166 -7.411 -11.609 1.00 96.25 210 LEU A O 1
ATOM 1716 N N . PHE A 1 211 ? 22.151 -8.246 -12.118 1.00 96.44 211 PHE A N 1
ATOM 1717 C CA . PHE A 1 211 ? 21.967 -8.952 -10.857 1.00 96.44 211 PHE A CA 1
ATOM 1718 C C . PHE A 1 211 ? 21.930 -10.462 -11.065 1.00 96.44 211 PHE A C 1
ATOM 1720 O O . PHE A 1 211 ? 21.151 -10.968 -11.872 1.00 96.44 211 PHE A O 1
ATOM 1727 N N . ASP A 1 212 ? 22.728 -11.180 -10.274 1.00 93.62 212 ASP A N 1
ATOM 1728 C CA . ASP A 1 212 ? 22.576 -12.623 -10.140 1.00 93.62 212 ASP A CA 1
ATOM 1729 C C . ASP A 1 212 ? 21.257 -12.920 -9.416 1.00 93.62 212 ASP A C 1
ATOM 1731 O O . ASP A 1 212 ? 21.017 -12.470 -8.294 1.00 93.62 212 ASP A O 1
ATOM 1735 N N . ARG A 1 213 ? 20.387 -13.677 -10.084 1.00 90.38 213 ARG A N 1
ATOM 1736 C CA . ARG A 1 213 ? 19.055 -14.035 -9.595 1.00 90.38 213 ARG A CA 1
ATOM 1737 C C . ARG A 1 213 ? 19.102 -14.963 -8.386 1.00 90.38 213 ARG A C 1
ATOM 1739 O O . ARG A 1 213 ? 18.191 -14.896 -7.566 1.00 90.38 213 ARG A O 1
ATOM 1746 N N . ASN A 1 214 ? 20.154 -15.768 -8.268 1.00 91.62 214 ASN A N 1
ATOM 1747 C CA . ASN A 1 214 ? 20.355 -16.692 -7.154 1.00 91.62 214 ASN A CA 1
ATOM 1748 C C . ASN A 1 214 ? 21.099 -16.035 -5.980 1.00 91.62 214 ASN A C 1
ATOM 1750 O O . ASN A 1 214 ? 21.165 -16.611 -4.897 1.00 91.62 214 ASN A O 1
ATOM 1754 N N . ALA A 1 215 ? 21.634 -14.825 -6.176 1.00 93.56 215 ALA A N 1
ATOM 1755 C CA . ALA A 1 215 ? 22.434 -14.104 -5.190 1.00 93.56 215 ALA A CA 1
ATOM 1756 C C . ALA A 1 215 ? 22.122 -12.595 -5.189 1.00 93.56 215 ALA A C 1
ATOM 1758 O O . ALA A 1 215 ? 23.009 -11.745 -5.316 1.00 93.56 215 ALA A O 1
ATOM 1759 N N . LEU A 1 216 ? 20.839 -12.242 -5.041 1.00 93.69 216 LEU A N 1
ATOM 1760 C CA . LEU A 1 216 ? 20.425 -10.841 -4.946 1.00 93.69 216 LEU A CA 1
ATOM 1761 C C . LEU A 1 216 ? 20.992 -10.168 -3.678 1.00 93.69 216 LEU A C 1
ATOM 1763 O O . LEU A 1 216 ? 21.041 -10.789 -2.612 1.00 93.69 216 LEU A O 1
ATOM 1767 N N . PRO A 1 217 ? 21.371 -8.875 -3.742 1.00 93.25 217 PRO A N 1
ATOM 1768 C CA . PRO A 1 217 ? 21.757 -8.130 -2.550 1.00 93.25 217 PRO A CA 1
ATOM 1769 C C . PRO A 1 217 ? 20.637 -8.128 -1.504 1.00 93.25 217 PRO A C 1
ATOM 1771 O O . PRO A 1 217 ? 19.493 -7.807 -1.816 1.00 93.25 217 PRO A O 1
ATOM 1774 N N . ARG A 1 218 ? 20.979 -8.409 -0.241 1.00 88.69 218 ARG A N 1
ATOM 1775 C CA . ARG A 1 218 ? 20.000 -8.484 0.862 1.00 88.69 218 ARG A CA 1
ATOM 1776 C C . ARG A 1 218 ? 19.301 -7.158 1.166 1.00 88.69 218 ARG A C 1
ATOM 1778 O O . ARG A 1 218 ? 18.192 -7.154 1.682 1.00 88.69 218 ARG A O 1
ATOM 1785 N N . ARG A 1 219 ? 19.964 -6.027 0.903 1.00 89.12 219 ARG A N 1
ATOM 1786 C CA . ARG A 1 219 ? 19.434 -4.686 1.188 1.00 89.12 219 ARG A CA 1
ATOM 1787 C C . ARG A 1 219 ? 18.981 -4.024 -0.104 1.00 89.12 219 ARG A C 1
ATOM 1789 O O . ARG A 1 219 ? 19.802 -3.809 -0.998 1.00 89.12 219 ARG A O 1
ATOM 1796 N N . GLU A 1 220 ? 17.723 -3.587 -0.157 1.00 91.00 220 GLU A N 1
ATOM 1797 C CA . GLU A 1 220 ? 17.165 -2.871 -1.314 1.00 91.00 220 GLU A CA 1
ATOM 1798 C C . GLU A 1 220 ? 18.023 -1.655 -1.707 1.00 91.00 220 GLU A C 1
ATOM 1800 O O . GLU A 1 220 ? 18.268 -1.411 -2.889 1.00 91.00 220 GLU A O 1
ATOM 1805 N N . ARG A 1 221 ? 18.576 -0.933 -0.719 1.00 91.94 221 ARG A N 1
ATOM 1806 C CA . ARG A 1 221 ? 19.475 0.212 -0.948 1.00 91.94 221 ARG A CA 1
ATOM 1807 C C . ARG A 1 221 ? 20.659 -0.131 -1.862 1.00 91.94 221 ARG A C 1
ATOM 1809 O O . ARG A 1 221 ? 21.035 0.696 -2.687 1.00 91.94 221 ARG A O 1
ATOM 1816 N N . MET A 1 222 ? 21.223 -1.337 -1.761 1.00 94.62 222 MET A N 1
ATOM 1817 C CA . MET A 1 222 ? 22.331 -1.769 -2.624 1.00 94.62 222 MET A CA 1
ATOM 1818 C C . MET A 1 222 ? 21.873 -1.967 -4.070 1.00 94.62 222 MET A C 1
ATOM 1820 O O . MET A 1 222 ? 22.548 -1.518 -4.994 1.00 94.62 222 MET A O 1
ATOM 1824 N N . ILE A 1 223 ? 20.700 -2.578 -4.261 1.00 95.38 223 ILE A N 1
ATOM 1825 C CA . ILE A 1 223 ? 20.080 -2.750 -5.580 1.00 95.38 223 ILE A CA 1
ATOM 1826 C C . ILE A 1 223 ? 19.837 -1.376 -6.213 1.00 95.38 223 ILE A C 1
ATOM 1828 O O . ILE A 1 223 ? 20.280 -1.116 -7.330 1.00 95.38 223 ILE A O 1
ATOM 1832 N N . ARG A 1 224 ? 19.214 -0.457 -5.466 1.00 95.19 224 ARG A N 1
ATOM 1833 C CA . ARG A 1 224 ? 18.925 0.913 -5.920 1.00 95.19 224 ARG A CA 1
ATOM 1834 C C . ARG A 1 224 ? 20.185 1.677 -6.305 1.00 95.19 224 ARG A C 1
ATOM 1836 O O . ARG A 1 224 ? 20.203 2.306 -7.358 1.00 95.19 224 ARG A O 1
ATOM 1843 N N . ASN A 1 225 ? 21.232 1.620 -5.483 1.00 96.00 225 ASN A N 1
ATOM 1844 C CA . ASN A 1 225 ? 22.493 2.305 -5.763 1.00 9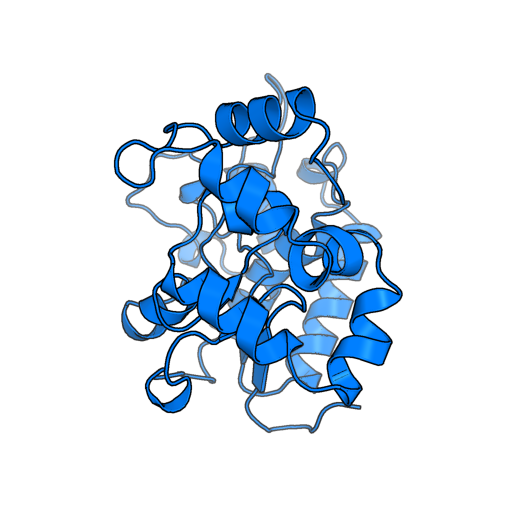6.00 225 ASN A CA 1
ATOM 1845 C C . ASN A 1 225 ? 23.142 1.796 -7.053 1.00 96.00 225 ASN A C 1
ATOM 1847 O O . ASN A 1 225 ? 23.581 2.611 -7.858 1.00 96.00 225 ASN A O 1
ATOM 1851 N N . ARG A 1 226 ? 23.130 0.479 -7.289 1.00 96.38 226 ARG A N 1
ATOM 1852 C CA . ARG A 1 226 ? 23.670 -0.110 -8.521 1.00 96.38 226 ARG A CA 1
ATOM 1853 C C . ARG A 1 226 ? 22.851 0.263 -9.760 1.00 96.38 226 ARG A C 1
ATOM 1855 O O . ARG A 1 226 ? 23.413 0.590 -10.794 1.00 96.38 226 ARG A O 1
ATOM 1862 N N . ILE A 1 227 ? 21.520 0.280 -9.665 1.00 96.75 227 ILE A N 1
ATOM 1863 C CA . ILE A 1 227 ? 20.663 0.747 -10.771 1.00 96.75 227 ILE A CA 1
ATOM 1864 C C . ILE A 1 227 ? 20.950 2.223 -11.097 1.00 96.75 227 ILE A C 1
ATOM 1866 O O . ILE A 1 227 ? 20.983 2.605 -12.267 1.00 96.75 227 ILE A O 1
ATOM 1870 N N . LYS A 1 228 ? 21.151 3.055 -10.065 1.00 96.38 228 LYS A N 1
ATOM 1871 C CA . LYS A 1 228 ? 21.483 4.478 -10.215 1.00 96.38 228 LYS A CA 1
ATOM 1872 C C . LYS A 1 228 ? 22.854 4.691 -10.853 1.00 96.38 228 LYS A C 1
ATOM 1874 O O . LYS A 1 228 ? 22.944 5.505 -11.765 1.00 96.38 228 LYS A O 1
ATOM 1879 N N . SER A 1 229 ? 23.888 3.968 -10.416 1.00 96.44 229 SER A N 1
ATOM 1880 C CA . SER A 1 229 ? 25.243 4.102 -10.973 1.00 96.44 229 SER A CA 1
ATOM 1881 C C . SER A 1 229 ? 25.308 3.729 -12.454 1.00 96.44 229 SER A C 1
ATOM 1883 O O . SER A 1 229 ? 26.052 4.344 -13.204 1.00 96.44 229 SER A O 1
ATOM 1885 N N . GLU A 1 230 ? 24.481 2.776 -12.884 1.00 96.19 230 GLU A N 1
ATOM 1886 C CA . GLU A 1 230 ? 24.365 2.346 -14.285 1.00 96.19 230 GLU A CA 1
ATOM 1887 C C . GLU A 1 230 ? 23.406 3.226 -15.119 1.00 96.19 230 GLU A C 1
ATOM 1889 O O . GLU A 1 230 ? 23.112 2.924 -16.275 1.00 96.19 230 GLU A O 1
ATOM 1894 N N . GLY A 1 231 ? 22.866 4.311 -14.546 1.00 95.12 231 GLY A N 1
ATOM 1895 C CA . GLY A 1 231 ? 22.001 5.259 -15.259 1.00 95.12 231 GLY A CA 1
ATOM 1896 C C . GLY A 1 231 ? 20.618 4.711 -15.638 1.00 95.12 231 GLY A C 1
ATOM 1897 O O . GLY A 1 231 ? 19.962 5.243 -16.537 1.00 95.12 231 GLY A O 1
ATOM 1898 N N . PHE A 1 232 ? 20.152 3.646 -14.977 1.00 95.50 232 PHE A N 1
ATOM 1899 C CA . PHE A 1 232 ? 18.857 3.013 -15.260 1.00 95.50 232 PHE A CA 1
ATOM 1900 C C . PHE A 1 232 ? 17.738 3.401 -14.284 1.00 95.50 232 PHE A C 1
ATOM 1902 O O . PHE A 1 232 ? 16.610 2.929 -14.431 1.00 95.50 232 PHE A O 1
ATOM 1909 N N . TRP A 1 233 ? 18.024 4.237 -13.284 1.00 95.62 233 TRP A N 1
ATOM 1910 C CA . TRP A 1 233 ? 17.024 4.656 -12.303 1.00 95.62 233 TRP A CA 1
ATOM 1911 C C . TRP A 1 233 ? 16.049 5.668 -12.905 1.00 95.62 233 TRP A C 1
ATOM 1913 O O . TRP A 1 233 ? 16.463 6.716 -13.391 1.00 95.62 233 TRP A O 1
ATOM 1923 N N . MET A 1 234 ? 14.756 5.351 -12.849 1.00 91.88 234 MET A N 1
ATOM 1924 C CA . MET A 1 234 ? 13.668 6.170 -13.382 1.00 91.88 234 MET A CA 1
ATOM 1925 C C . MET A 1 234 ? 12.466 6.057 -12.433 1.00 91.88 234 MET A C 1
ATOM 1927 O O . MET A 1 234 ? 12.184 4.959 -11.942 1.00 91.88 234 MET A O 1
ATOM 1931 N N . ARG A 1 235 ? 11.814 7.185 -12.145 1.00 83.38 235 ARG A N 1
ATOM 1932 C CA . ARG A 1 235 ? 10.582 7.322 -11.356 1.00 83.38 235 ARG A CA 1
ATOM 1933 C C . ARG A 1 235 ? 9.606 8.178 -12.146 1.00 83.38 235 ARG A C 1
ATOM 1935 O O . ARG A 1 235 ? 10.103 9.038 -12.901 1.00 83.38 235 ARG A O 1
#